Protein AF-A0AAV1PVH0-F1 (afdb_monomer_lite)

Structure (mmCIF, N/CA/C/O backbone):
data_AF-A0AAV1PVH0-F1
#
_entry.id   AF-A0AAV1PVH0-F1
#
loop_
_atom_site.group_PDB
_atom_site.id
_atom_site.type_symbol
_atom_site.label_atom_id
_atom_site.label_alt_id
_atom_site.label_comp_id
_atom_site.label_asym_id
_atom_site.label_entity_id
_atom_site.label_seq_id
_atom_site.pdbx_PDB_ins_code
_atom_site.Cartn_x
_atom_site.Cartn_y
_atom_site.Cartn_z
_atom_site.occupancy
_atom_site.B_iso_or_equiv
_atom_site.auth_seq_id
_atom_site.auth_comp_id
_atom_site.auth_asym_id
_atom_site.auth_atom_id
_atom_site.pdbx_PDB_model_num
ATOM 1 N N . MET A 1 1 ? 3.524 13.124 -18.866 1.00 49.16 1 MET A N 1
ATOM 2 C CA . MET A 1 1 ? 4.215 13.061 -20.171 1.00 49.16 1 MET A CA 1
ATOM 3 C C . MET A 1 1 ? 4.280 11.604 -20.592 1.00 49.16 1 MET A C 1
ATOM 5 O O . MET A 1 1 ? 4.532 10.793 -19.710 1.00 49.16 1 MET A O 1
ATOM 9 N N . PRO A 1 2 ? 3.987 11.257 -21.855 1.00 72.00 2 PRO A N 1
ATOM 10 C CA . PRO A 1 2 ? 3.959 9.859 -22.293 1.00 72.00 2 PRO A CA 1
ATOM 11 C C . PRO A 1 2 ? 5.360 9.239 -22.450 1.00 72.00 2 PRO A C 1
ATOM 13 O O . PRO A 1 2 ? 5.488 8.026 -22.373 1.00 72.00 2 PRO A O 1
ATOM 16 N N . GLU A 1 3 ? 6.402 10.058 -22.624 1.00 84.00 3 GLU A N 1
ATOM 17 C CA . GLU A 1 3 ? 7.797 9.637 -22.804 1.00 84.00 3 GLU A CA 1
ATOM 18 C C . GLU A 1 3 ? 8.726 10.675 -22.146 1.00 84.00 3 GLU A C 1
ATOM 20 O O . GLU A 1 3 ? 8.449 11.877 -22.209 1.00 84.00 3 GLU A O 1
ATOM 25 N N . HIS A 1 4 ? 9.817 10.224 -21.519 1.00 90.06 4 HIS A N 1
ATOM 26 C CA . HIS A 1 4 ? 10.905 11.071 -21.014 1.00 90.06 4 HIS A CA 1
ATOM 27 C C . HIS A 1 4 ? 12.217 10.651 -21.669 1.00 90.06 4 HIS A C 1
ATOM 29 O O . HIS A 1 4 ? 12.465 9.461 -21.853 1.00 90.06 4 HIS A O 1
ATOM 35 N N . ARG A 1 5 ? 13.066 11.624 -22.009 1.00 90.81 5 ARG A N 1
ATOM 36 C CA . ARG A 1 5 ? 14.366 11.381 -22.642 1.00 90.81 5 ARG A CA 1
ATOM 37 C C . ARG A 1 5 ? 15.472 11.935 -21.762 1.00 90.81 5 ARG A C 1
ATOM 39 O O . ARG A 1 5 ? 15.545 13.143 -21.561 1.00 90.81 5 ARG A O 1
ATOM 46 N N . SER A 1 6 ? 16.331 11.041 -21.295 1.00 91.00 6 SER A N 1
ATOM 47 C CA . SER A 1 6 ? 17.488 11.383 -20.473 1.00 91.00 6 SER A CA 1
ATOM 48 C C . SER A 1 6 ? 18.611 12.048 -21.267 1.00 91.00 6 SER A C 1
ATOM 50 O O . SER A 1 6 ? 18.664 11.979 -22.503 1.00 91.00 6 SER A O 1
ATOM 52 N N . PHE A 1 7 ? 19.535 12.684 -20.547 1.00 89.12 7 PHE A N 1
ATOM 53 C CA . PHE A 1 7 ? 20.742 13.256 -21.138 1.00 89.12 7 PHE A CA 1
ATOM 54 C C . PHE A 1 7 ? 21.638 12.163 -21.744 1.00 89.12 7 PHE A C 1
ATOM 56 O O . PHE A 1 7 ? 21.725 11.037 -21.248 1.00 89.12 7 PHE A O 1
ATOM 63 N N . VAL A 1 8 ? 22.341 12.506 -22.826 1.00 88.94 8 VAL A N 1
ATOM 64 C CA . VAL A 1 8 ? 23.323 11.622 -23.468 1.00 88.94 8 VAL A CA 1
ATOM 65 C C . VAL A 1 8 ? 24.713 11.981 -22.955 1.00 88.94 8 VAL A C 1
ATOM 67 O O . VAL A 1 8 ? 25.179 13.099 -23.169 1.00 88.94 8 VAL A O 1
ATOM 70 N N . LEU A 1 9 ? 25.387 11.030 -22.307 1.00 85.94 9 LEU A N 1
ATOM 71 C CA . LEU A 1 9 ? 26.760 11.198 -21.828 1.00 85.94 9 LEU A CA 1
ATOM 72 C C . LEU A 1 9 ? 27.745 10.698 -22.894 1.00 85.94 9 LEU A C 1
ATOM 74 O O . LEU A 1 9 ? 27.801 9.509 -23.200 1.00 85.94 9 LEU A O 1
ATOM 78 N N . TYR A 1 10 ? 28.496 11.624 -23.492 1.00 85.00 10 TYR A N 1
ATOM 79 C CA . TYR A 1 10 ? 29.400 11.337 -24.608 1.00 85.00 10 TYR A CA 1
ATOM 80 C C . TYR A 1 10 ? 30.601 10.483 -24.165 1.00 85.00 10 TYR A C 1
ATOM 82 O O . TYR A 1 10 ? 31.234 10.794 -23.159 1.00 85.00 10 TYR A O 1
ATOM 90 N N . HIS A 1 11 ? 30.914 9.423 -24.926 1.00 82.81 11 HIS A N 1
ATOM 91 C CA . HIS A 1 11 ? 32.001 8.462 -24.649 1.00 82.81 11 HIS A CA 1
ATOM 92 C C . HIS A 1 11 ? 31.998 7.876 -23.231 1.00 82.81 11 HIS A C 1
ATOM 94 O O . HIS A 1 11 ? 33.053 7.639 -22.645 1.00 82.81 11 HIS A O 1
ATOM 100 N N . ASN A 1 12 ? 30.811 7.626 -22.673 1.00 85.50 12 ASN A N 1
ATOM 101 C CA . ASN A 1 12 ? 30.669 7.027 -21.353 1.00 85.50 12 ASN A CA 1
ATOM 102 C C . ASN A 1 12 ? 29.952 5.669 -21.431 1.00 85.50 12 ASN A C 1
ATOM 104 O O . ASN A 1 12 ? 28.760 5.608 -21.720 1.00 85.50 12 ASN A O 1
ATOM 108 N N . ASN A 1 13 ? 30.682 4.592 -21.127 1.00 85.06 13 ASN A N 1
ATOM 109 C CA . ASN A 1 13 ? 30.165 3.217 -21.101 1.00 85.06 13 ASN A CA 1
ATOM 110 C C . ASN A 1 13 ? 29.536 2.830 -19.750 1.00 85.06 13 ASN A C 1
ATOM 112 O O . ASN A 1 13 ? 29.060 1.712 -19.579 1.00 85.06 13 ASN A O 1
ATOM 116 N N . SER A 1 14 ? 29.557 3.728 -18.766 1.00 89.25 14 SER A N 1
ATOM 117 C CA . SER A 1 14 ? 28.931 3.550 -17.452 1.00 89.25 14 SER A CA 1
ATOM 118 C C . SER A 1 14 ? 28.251 4.859 -17.034 1.00 89.25 14 SER A C 1
ATOM 120 O O . SER A 1 14 ? 28.678 5.520 -16.080 1.00 89.25 14 SER A O 1
ATOM 122 N N . PRO A 1 15 ? 27.235 5.292 -17.806 1.00 90.75 15 PRO A N 1
ATOM 123 C CA . PRO A 1 15 ? 26.542 6.546 -17.565 1.00 90.75 15 PRO A CA 1
ATOM 124 C C . PRO A 1 15 ? 25.881 6.559 -16.183 1.00 90.75 15 PRO A C 1
ATOM 126 O O . PRO A 1 15 ? 25.230 5.601 -15.780 1.00 90.75 15 PRO A O 1
ATOM 129 N N . ARG A 1 16 ? 26.031 7.679 -15.469 1.00 91.12 16 ARG A N 1
ATOM 130 C CA . ARG A 1 16 ? 25.333 7.965 -14.210 1.00 91.12 16 ARG A CA 1
ATOM 131 C C . ARG A 1 16 ? 24.448 9.182 -14.438 1.00 91.12 16 ARG A C 1
ATOM 133 O O . ARG A 1 16 ? 24.951 10.302 -14.479 1.00 91.12 16 ARG A O 1
ATOM 140 N N . TRP A 1 17 ? 23.153 8.961 -14.647 1.00 92.00 17 TRP A N 1
ATOM 141 C CA . TRP A 1 17 ? 22.227 10.043 -15.004 1.00 92.00 17 TRP A CA 1
ATOM 142 C C . TRP A 1 17 ? 21.827 10.918 -13.819 1.00 92.00 17 TRP A C 1
ATOM 144 O O . TRP A 1 17 ? 21.723 12.131 -13.968 1.00 92.00 17 TRP A O 1
ATOM 154 N N . SER A 1 18 ? 21.597 10.315 -12.649 1.00 89.25 18 SER A N 1
ATOM 155 C CA . SER A 1 18 ? 21.098 11.014 -11.454 1.00 89.25 18 SER A CA 1
ATOM 156 C C . SER A 1 18 ? 19.837 11.852 -11.715 1.00 89.25 18 SER A C 1
ATOM 158 O O . SER A 1 18 ? 19.606 12.874 -11.071 1.00 89.25 18 SER A O 1
ATOM 160 N N . GLU A 1 19 ? 19.015 11.418 -12.672 1.00 93.06 19 GLU A N 1
ATOM 161 C CA . GLU A 1 19 ? 17.745 12.053 -13.003 1.00 93.06 19 GLU A CA 1
ATOM 162 C C . GLU A 1 19 ? 16.647 11.571 -12.049 1.00 93.06 19 GLU A C 1
ATOM 164 O O . GLU A 1 19 ? 16.623 10.405 -11.644 1.00 93.06 19 GLU A O 1
ATOM 169 N N . VAL A 1 20 ? 15.732 12.484 -11.705 1.00 93.19 20 VAL A N 1
ATOM 170 C CA . VAL A 1 20 ? 14.546 12.187 -10.898 1.00 93.19 20 VAL A CA 1
ATOM 171 C C . VAL A 1 20 ? 13.301 12.474 -11.716 1.00 93.19 20 VAL A C 1
ATOM 173 O O . VAL A 1 20 ? 13.033 13.623 -12.073 1.00 93.19 20 VAL A O 1
ATOM 176 N N . ILE A 1 21 ? 12.525 11.430 -11.991 1.00 93.06 21 ILE A N 1
ATOM 177 C CA . ILE A 1 21 ? 11.320 11.521 -12.819 1.00 93.06 21 ILE A CA 1
ATOM 178 C C . ILE A 1 21 ? 10.107 11.222 -11.947 1.00 93.06 21 ILE A C 1
ATOM 180 O O . ILE A 1 21 ? 10.022 10.149 -11.354 1.00 93.06 21 ILE A O 1
ATOM 184 N N . LYS A 1 22 ? 9.160 12.166 -11.887 1.00 92.75 22 LYS A N 1
ATOM 185 C CA . LYS A 1 22 ? 7.880 12.004 -11.184 1.00 92.75 22 LYS A CA 1
ATOM 186 C C . LYS A 1 22 ? 6.806 11.517 -12.150 1.00 92.75 22 LYS A C 1
ATOM 188 O O . LYS A 1 22 ? 6.490 12.201 -13.123 1.00 92.75 22 LYS A O 1
ATOM 193 N N . LEU A 1 23 ? 6.221 10.363 -11.852 1.00 91.38 23 LEU A N 1
ATOM 194 C CA . LEU A 1 23 ? 5.205 9.708 -12.669 1.00 91.38 23 LEU A CA 1
ATOM 195 C C . LEU A 1 23 ? 3.854 9.728 -11.936 1.00 91.38 23 LEU A C 1
ATOM 197 O O . LEU A 1 23 ? 3.669 8.950 -10.997 1.00 91.38 23 LEU A O 1
ATOM 201 N N . PRO A 1 24 ? 2.913 10.610 -12.325 1.00 91.69 24 PRO A N 1
ATOM 202 C CA . PRO A 1 24 ? 1.566 10.621 -11.767 1.00 91.69 24 PRO A CA 1
ATOM 203 C C . PRO A 1 24 ? 0.723 9.537 -12.450 1.00 91.69 24 PRO A C 1
ATOM 205 O O . PRO A 1 24 ? 0.207 9.743 -13.550 1.00 91.69 24 PRO A O 1
ATOM 208 N N . ILE A 1 25 ? 0.605 8.370 -11.817 1.00 92.19 25 ILE A N 1
ATOM 209 C CA . ILE A 1 25 ? -0.107 7.217 -12.379 1.00 92.19 25 ILE A CA 1
ATOM 210 C C . ILE A 1 25 ? -1.476 7.101 -11.697 1.00 92.19 25 ILE A C 1
ATOM 212 O O . ILE A 1 25 ? -1.537 6.987 -10.466 1.00 92.19 25 ILE A O 1
ATOM 216 N N . PRO A 1 26 ? -2.585 7.136 -12.461 1.00 92.44 26 PRO A N 1
ATOM 217 C CA . PRO A 1 26 ? -3.919 6.921 -11.911 1.00 92.44 26 PRO A CA 1
ATOM 218 C C . PRO A 1 26 ? -4.024 5.560 -11.213 1.00 92.44 26 PRO A C 1
ATOM 220 O O . PRO A 1 26 ? -3.542 4.553 -11.732 1.00 92.44 26 PRO A O 1
ATOM 223 N N . ILE A 1 27 ? -4.649 5.525 -10.032 1.00 90.75 27 ILE A N 1
ATOM 224 C CA . ILE A 1 27 ? -4.719 4.319 -9.184 1.00 90.75 27 ILE A CA 1
ATOM 225 C C . ILE A 1 27 ? -5.425 3.166 -9.914 1.00 90.75 27 ILE A C 1
ATOM 227 O O . ILE A 1 27 ? -4.980 2.024 -9.836 1.00 90.75 27 ILE A O 1
ATOM 231 N N . ASP A 1 28 ? -6.472 3.473 -10.680 1.00 92.00 28 ASP A N 1
ATOM 232 C CA . ASP A 1 28 ? -7.244 2.538 -11.508 1.00 92.00 28 ASP A CA 1
ATOM 233 C C . ASP A 1 28 ? -6.413 1.878 -12.617 1.00 92.00 28 ASP A C 1
ATOM 235 O O . ASP A 1 28 ? -6.730 0.773 -13.051 1.00 92.00 28 ASP A O 1
ATOM 239 N N . ARG A 1 29 ? -5.321 2.522 -13.044 1.00 92.81 29 ARG A N 1
ATOM 240 C CA . ARG A 1 29 ? -4.405 2.009 -14.075 1.00 92.81 29 ARG A CA 1
ATOM 241 C C . ARG A 1 29 ? -3.102 1.472 -13.507 1.00 92.81 29 ARG A C 1
ATOM 243 O O . ARG A 1 29 ? -2.298 0.925 -14.255 1.00 92.81 29 ARG A O 1
ATOM 250 N N . PHE A 1 30 ? -2.859 1.642 -12.208 1.00 93.94 30 PHE A N 1
ATOM 251 C CA . PHE A 1 30 ? -1.594 1.258 -11.591 1.00 93.94 30 PHE A CA 1
ATOM 252 C C . PHE A 1 30 ? -1.372 -0.255 -11.690 1.00 93.94 30 PHE A C 1
ATOM 254 O O . PHE A 1 30 ? -0.281 -0.712 -12.031 1.00 93.94 30 PHE A O 1
ATOM 261 N N . ARG A 1 31 ? -2.431 -1.043 -11.463 1.00 92.00 31 ARG A N 1
ATOM 262 C CA . ARG A 1 31 ? -2.399 -2.489 -11.694 1.00 92.00 31 ARG A CA 1
ATOM 263 C C . ARG A 1 31 ? -2.264 -2.776 -13.188 1.00 92.00 31 ARG A C 1
ATOM 265 O O . ARG A 1 31 ? -3.081 -2.326 -13.981 1.00 92.00 31 ARG A O 1
ATOM 272 N N . GLY A 1 32 ? -1.247 -3.556 -13.546 1.00 90.94 32 GLY A N 1
ATOM 273 C CA . GLY A 1 32 ? -0.929 -3.886 -14.938 1.00 90.94 32 GLY A CA 1
ATOM 274 C C . GLY A 1 32 ? -0.068 -2.840 -15.653 1.00 90.94 32 GLY A C 1
ATOM 275 O O . GLY A 1 32 ? 0.357 -3.091 -16.775 1.00 90.94 32 GLY A O 1
ATOM 276 N N . SER A 1 33 ? 0.229 -1.702 -15.015 1.00 94.38 33 SER A N 1
ATOM 277 C CA . SER A 1 33 ? 1.243 -0.769 -15.512 1.00 94.38 33 SER A CA 1
ATOM 278 C C . SER A 1 33 ? 2.655 -1.241 -15.153 1.00 94.38 33 SER A C 1
ATOM 280 O O . SER A 1 33 ? 2.893 -1.846 -14.105 1.00 94.38 33 SER A O 1
ATOM 282 N N . HIS A 1 34 ? 3.615 -0.894 -16.004 1.00 94.94 34 HIS A N 1
ATOM 283 C CA . HIS A 1 34 ? 5.040 -1.163 -15.828 1.00 94.94 34 HIS A CA 1
ATOM 284 C C . HIS A 1 34 ? 5.864 0.037 -16.298 1.00 94.94 34 HIS A C 1
ATOM 286 O O . HIS A 1 34 ? 5.410 0.849 -17.107 1.00 94.94 34 HIS A O 1
ATOM 292 N N . LEU A 1 35 ? 7.096 0.138 -15.806 1.00 95.00 35 LEU A N 1
ATOM 293 C CA . LEU A 1 35 ? 8.098 1.044 -16.357 1.00 95.00 35 LEU A CA 1
ATOM 294 C C . LEU A 1 35 ? 8.843 0.334 -17.478 1.00 95.00 35 LEU A C 1
ATOM 296 O O . LEU A 1 35 ? 9.183 -0.841 -17.349 1.00 95.00 35 LEU A O 1
ATOM 300 N N . ARG A 1 36 ? 9.105 1.051 -18.569 1.00 93.88 36 ARG A N 1
ATOM 301 C CA . ARG A 1 36 ? 9.914 0.578 -19.692 1.00 93.88 36 ARG A CA 1
ATOM 302 C C . ARG A 1 36 ? 11.006 1.596 -19.977 1.00 93.88 36 ARG A C 1
ATOM 304 O O . ARG A 1 36 ? 10.719 2.780 -20.129 1.00 93.88 36 ARG A O 1
ATOM 311 N N . PHE A 1 37 ? 12.236 1.118 -20.067 1.00 95.12 37 PHE A N 1
ATOM 312 C CA . PHE A 1 37 ? 13.430 1.915 -20.312 1.00 95.12 37 PHE A CA 1
ATOM 313 C C . PHE A 1 37 ? 14.032 1.480 -21.640 1.00 95.12 37 PHE A C 1
ATOM 315 O O . PHE A 1 37 ? 14.293 0.298 -21.834 1.00 95.12 37 PHE A O 1
ATOM 322 N N . GLU A 1 38 ? 14.228 2.420 -22.558 1.00 93.69 38 GLU A N 1
ATOM 323 C CA . GLU A 1 38 ? 14.740 2.151 -23.902 1.00 93.69 38 GLU A CA 1
ATOM 324 C C . GLU A 1 38 ? 16.156 2.704 -24.053 1.00 93.69 38 GLU A C 1
ATOM 326 O O . GLU A 1 38 ? 16.393 3.895 -23.838 1.00 93.69 38 GLU A O 1
ATOM 331 N N . PHE A 1 39 ? 17.092 1.858 -24.481 1.00 92.69 39 PHE A N 1
ATOM 332 C CA . PHE A 1 39 ? 18.472 2.247 -24.741 1.00 92.69 39 PHE A CA 1
ATOM 333 C C . PHE A 1 39 ? 18.689 2.416 -26.240 1.00 92.69 39 PHE A C 1
ATOM 335 O O . PHE A 1 39 ? 18.545 1.479 -27.032 1.00 92.69 39 PHE A O 1
ATOM 342 N N . ARG A 1 40 ? 19.032 3.643 -26.641 1.00 90.06 40 ARG A N 1
ATOM 343 C CA . ARG A 1 40 ? 19.217 4.010 -28.046 1.00 90.06 40 ARG A CA 1
ATOM 344 C C . ARG A 1 40 ? 20.587 4.621 -28.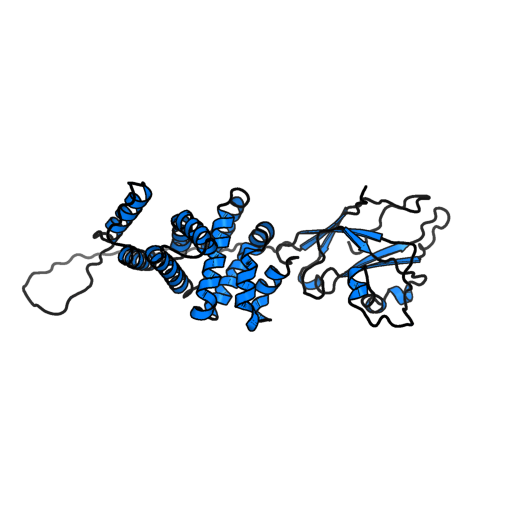286 1.00 90.06 40 ARG A C 1
ATOM 346 O O . ARG A 1 40 ? 21.028 5.494 -27.536 1.00 90.06 40 ARG A O 1
ATOM 353 N N . HIS A 1 41 ? 21.235 4.208 -29.371 1.00 87.12 41 HIS A N 1
ATOM 354 C CA . HIS A 1 41 ? 22.512 4.783 -29.776 1.00 87.12 41 HIS A CA 1
ATOM 355 C C . HIS A 1 41 ? 22.304 6.216 -30.284 1.00 87.12 41 HIS A C 1
ATOM 357 O O . HIS A 1 41 ? 21.487 6.468 -31.173 1.00 87.12 41 HIS A O 1
ATOM 363 N N . CYS A 1 42 ? 23.049 7.160 -29.710 1.00 85.19 42 CYS A N 1
ATOM 364 C CA . CYS A 1 42 ? 22.996 8.574 -30.066 1.00 85.19 42 CYS A CA 1
ATOM 365 C C . CYS A 1 42 ? 24.330 8.990 -30.695 1.00 85.19 42 CYS A C 1
ATOM 367 O O . CYS A 1 42 ? 25.348 9.037 -30.012 1.00 85.19 42 CYS A O 1
ATOM 369 N N . SER A 1 43 ? 24.316 9.313 -31.988 1.00 81.06 43 SER A N 1
ATOM 370 C CA . SER A 1 43 ? 25.484 9.797 -32.731 1.00 81.06 43 SER A CA 1
ATOM 371 C C . SER A 1 43 ? 25.354 11.298 -32.979 1.00 81.06 43 SER A C 1
ATOM 373 O O . SER A 1 43 ? 24.272 11.789 -33.284 1.00 81.06 43 SER A O 1
ATOM 375 N N . THR A 1 44 ? 26.458 12.041 -32.880 1.00 80.06 44 THR A N 1
ATOM 376 C CA . THR A 1 44 ? 26.506 13.449 -33.317 1.00 80.06 44 THR A CA 1
ATOM 377 C C . THR A 1 44 ? 26.582 13.581 -34.840 1.00 80.06 44 THR A C 1
ATOM 379 O O . THR A 1 44 ? 26.320 14.658 -35.374 1.00 80.06 44 THR A O 1
ATOM 382 N N . LYS A 1 45 ? 26.938 12.493 -35.539 1.00 79.50 45 LYS A N 1
ATOM 383 C CA . LYS A 1 45 ? 27.082 12.443 -37.000 1.00 79.50 45 LYS A CA 1
ATOM 384 C C . LYS A 1 45 ? 25.793 12.008 -37.697 1.00 79.50 45 LYS A C 1
ATOM 386 O O . LYS A 1 45 ? 25.480 12.544 -38.756 1.00 79.50 45 LYS A O 1
ATOM 391 N N . ASP A 1 46 ? 25.029 11.104 -37.084 1.00 76.06 46 ASP A N 1
ATOM 392 C CA . ASP A 1 46 ? 23.751 10.640 -37.626 1.00 76.06 46 ASP A CA 1
ATOM 393 C C . ASP A 1 46 ? 22.589 11.428 -37.032 1.00 76.06 46 ASP A C 1
ATOM 395 O O . ASP A 1 46 ? 22.248 11.286 -35.860 1.00 76.06 46 ASP A O 1
ATOM 399 N N . LYS A 1 47 ? 21.949 12.241 -37.875 1.00 75.69 47 LYS A N 1
ATOM 400 C CA . LYS A 1 47 ? 20.709 12.962 -37.539 1.00 75.69 47 LYS A CA 1
ATOM 401 C C . LYS A 1 47 ? 19.440 12.133 -37.788 1.00 75.69 47 LYS A C 1
ATOM 403 O O . LYS A 1 47 ? 18.341 12.670 -37.684 1.00 75.69 47 LYS A O 1
ATOM 408 N N . GLY A 1 48 ? 19.596 10.867 -38.177 1.00 77.25 48 GLY A N 1
ATOM 409 C CA . GLY A 1 48 ? 18.492 9.939 -38.417 1.00 77.25 48 GLY A CA 1
ATOM 410 C C . GLY A 1 48 ? 17.813 9.468 -37.129 1.00 77.25 48 GLY A C 1
ATOM 411 O O . GLY A 1 48 ? 18.096 9.949 -36.030 1.00 77.25 48 GLY A O 1
ATOM 412 N N . GLU A 1 49 ? 16.905 8.501 -37.263 1.00 80.81 49 GLU A N 1
ATOM 413 C CA . GLU A 1 49 ? 16.246 7.891 -36.109 1.00 80.81 49 GLU A CA 1
ATOM 414 C C . GLU A 1 49 ? 17.269 7.170 -35.217 1.00 80.81 49 GLU A C 1
ATOM 416 O O . GLU A 1 49 ? 18.126 6.418 -35.688 1.00 80.81 49 GLU A O 1
ATOM 421 N N . LYS A 1 50 ? 17.182 7.400 -33.903 1.00 86.06 50 LYS A N 1
ATOM 422 C CA . LYS A 1 50 ? 18.070 6.756 -32.932 1.00 86.06 50 LYS A CA 1
ATOM 423 C C . LYS A 1 50 ? 17.756 5.264 -32.866 1.00 86.06 50 LYS A C 1
ATOM 425 O O . LYS A 1 50 ? 16.669 4.883 -32.421 1.00 86.06 50 LYS A O 1
ATOM 430 N N . LYS A 1 51 ? 18.721 4.430 -33.252 1.00 86.81 51 LYS A N 1
ATOM 431 C CA . LYS A 1 51 ? 18.577 2.972 -33.245 1.00 86.81 51 LYS A CA 1
ATOM 432 C C . LYS A 1 51 ? 18.434 2.444 -31.810 1.00 86.81 51 LYS A C 1
ATOM 434 O O . LYS A 1 51 ? 19.320 2.675 -30.985 1.00 86.81 51 LYS A O 1
ATOM 439 N N . LEU A 1 52 ? 17.328 1.746 -31.538 1.00 89.81 52 LEU A N 1
ATOM 440 C CA . LEU A 1 52 ? 17.137 0.918 -30.343 1.00 89.81 52 LEU A CA 1
ATOM 441 C C . LEU A 1 52 ? 18.104 -0.266 -30.402 1.00 89.81 52 LEU A C 1
ATOM 443 O O . LEU A 1 52 ? 18.269 -0.868 -31.460 1.00 89.81 52 LEU A O 1
ATOM 447 N N . PHE A 1 53 ? 18.775 -0.549 -29.290 1.00 90.94 53 PHE A N 1
ATOM 448 C CA . PHE A 1 53 ? 19.638 -1.730 -29.176 1.00 90.94 53 PHE A CA 1
ATOM 449 C C . PHE A 1 53 ? 19.300 -2.590 -27.959 1.00 90.94 53 PHE A C 1
ATOM 451 O O . PHE A 1 53 ? 19.657 -3.769 -27.905 1.00 90.94 53 PHE A O 1
ATOM 458 N N . GLY A 1 54 ? 18.585 -2.031 -26.984 1.00 93.00 54 GLY A N 1
ATOM 459 C CA . GLY A 1 54 ? 18.104 -2.799 -25.855 1.00 93.00 54 GLY A CA 1
ATOM 460 C C . GLY A 1 54 ? 17.102 -2.047 -25.004 1.00 93.00 54 GLY A C 1
ATOM 461 O O . GLY A 1 54 ? 16.835 -0.863 -25.213 1.00 93.00 54 GLY A O 1
ATOM 462 N N . PHE A 1 55 ? 16.548 -2.752 -24.031 1.00 95.00 55 PHE A N 1
ATOM 463 C CA . PHE A 1 55 ? 15.581 -2.205 -23.095 1.00 95.00 55 PHE A CA 1
ATOM 464 C C . PHE A 1 55 ? 15.633 -2.925 -21.749 1.00 95.00 55 PHE A C 1
ATOM 466 O O . PHE A 1 55 ? 16.124 -4.048 -21.641 1.00 95.00 55 PHE A O 1
ATOM 473 N N . SER A 1 56 ? 15.063 -2.281 -20.741 1.00 96.00 56 SER A N 1
ATOM 474 C CA . SER A 1 56 ? 14.741 -2.870 -19.442 1.00 96.00 56 SER A CA 1
ATOM 475 C C . SER A 1 56 ? 13.292 -2.552 -19.103 1.00 96.00 56 SER A C 1
ATOM 477 O O . SER A 1 56 ? 12.698 -1.620 -19.652 1.00 96.00 56 SER A O 1
ATOM 479 N N . PHE A 1 57 ? 12.696 -3.310 -18.195 1.00 95.56 57 PHE A N 1
ATOM 480 C CA . PHE A 1 57 ? 11.354 -3.022 -17.705 1.00 95.56 57 PHE A CA 1
ATOM 481 C C . PHE A 1 57 ? 11.213 -3.462 -16.252 1.00 95.56 57 PHE A C 1
ATOM 483 O O . PHE A 1 57 ? 12.064 -4.183 -15.751 1.00 95.56 57 PHE A O 1
ATOM 490 N N . THR A 1 58 ? 10.159 -3.017 -15.577 1.00 95.44 58 THR A N 1
ATOM 491 C CA . THR A 1 58 ? 9.744 -3.570 -14.282 1.00 95.44 58 THR A CA 1
ATOM 492 C C . THR A 1 58 ? 8.253 -3.290 -14.047 1.00 95.44 58 THR A C 1
ATOM 494 O O . THR A 1 58 ? 7.806 -2.158 -14.287 1.00 95.44 58 THR A O 1
ATOM 497 N N . PRO A 1 59 ? 7.437 -4.284 -13.651 1.00 94.75 59 PRO A N 1
ATOM 498 C CA . PRO A 1 59 ? 6.051 -4.061 -13.245 1.00 94.75 59 PRO A CA 1
ATOM 499 C C . PRO A 1 59 ? 5.956 -3.155 -12.013 1.00 94.75 59 PRO A C 1
ATOM 501 O O . PRO A 1 59 ? 6.757 -3.246 -11.089 1.00 94.75 59 PRO A O 1
ATOM 504 N N . LEU A 1 60 ? 4.937 -2.295 -11.959 1.00 95.25 60 LEU A N 1
ATOM 505 C CA . LEU A 1 60 ? 4.729 -1.418 -10.799 1.00 95.25 60 LEU A CA 1
ATOM 506 C C . LEU A 1 60 ? 4.084 -2.127 -9.607 1.00 95.25 60 LEU A C 1
ATOM 508 O O . LEU A 1 60 ? 4.133 -1.623 -8.484 1.00 95.25 60 LEU A O 1
ATOM 512 N N . MET A 1 61 ? 3.456 -3.272 -9.857 1.00 94.31 61 MET A N 1
ATOM 513 C CA . MET A 1 61 ? 2.775 -4.092 -8.867 1.00 94.31 61 MET A CA 1
ATOM 514 C C . MET A 1 61 ? 3.312 -5.514 -8.949 1.00 94.31 61 MET A C 1
ATOM 516 O O . MET A 1 61 ? 3.427 -6.068 -10.042 1.00 94.31 61 MET A O 1
ATOM 520 N N . ARG A 1 62 ? 3.627 -6.079 -7.788 1.00 90.69 62 ARG A N 1
ATOM 521 C CA . ARG A 1 62 ? 4.087 -7.454 -7.626 1.00 90.69 62 ARG A CA 1
ATOM 522 C C . ARG A 1 62 ? 2.921 -8.431 -7.716 1.00 90.69 62 ARG A C 1
ATOM 524 O O . ARG A 1 62 ? 1.752 -8.041 -7.662 1.00 90.69 62 ARG A O 1
ATOM 531 N N . GLU A 1 63 ? 3.242 -9.715 -7.829 1.00 87.25 63 GLU A N 1
ATOM 532 C CA . GLU A 1 63 ? 2.240 -10.783 -7.920 1.00 87.25 63 GLU A CA 1
ATOM 533 C C . GLU A 1 63 ? 1.350 -10.876 -6.673 1.00 87.25 63 GLU A C 1
ATOM 535 O O . GLU A 1 63 ? 0.148 -11.114 -6.790 1.00 87.25 63 GLU A O 1
ATOM 540 N N . ASP A 1 64 ? 1.908 -10.601 -5.490 1.00 89.31 64 ASP A N 1
ATOM 541 C CA . ASP A 1 64 ? 1.165 -10.541 -4.222 1.00 89.31 64 ASP A CA 1
ATOM 542 C C . ASP A 1 64 ? 0.223 -9.322 -4.117 1.00 89.31 64 ASP A C 1
ATOM 544 O O . ASP A 1 64 ? -0.595 -9.220 -3.199 1.00 89.31 64 ASP A O 1
ATOM 548 N N . GLY A 1 65 ? 0.295 -8.404 -5.085 1.00 92.00 65 GLY A N 1
ATOM 549 C CA . GLY A 1 65 ? -0.519 -7.201 -5.174 1.00 92.00 65 GLY A CA 1
ATOM 550 C C . GLY A 1 65 ? 0.033 -5.990 -4.422 1.00 92.00 65 GLY A C 1
ATOM 551 O O . GLY A 1 65 ? -0.621 -4.943 -4.460 1.00 92.00 65 GLY A O 1
ATOM 552 N N . THR A 1 66 ? 1.188 -6.098 -3.757 1.00 94.69 66 THR A N 1
ATOM 553 C CA . THR A 1 66 ? 1.923 -4.933 -3.240 1.00 94.69 66 THR A CA 1
ATOM 554 C C . THR A 1 66 ? 2.577 -4.173 -4.390 1.00 94.69 66 THR A C 1
ATOM 556 O O . THR A 1 66 ? 2.754 -4.697 -5.493 1.00 94.69 66 THR A O 1
ATOM 559 N N . THR A 1 67 ? 2.914 -2.903 -4.183 1.00 95.50 67 THR A N 1
ATOM 560 C CA . THR A 1 67 ? 3.661 -2.158 -5.205 1.00 95.50 67 THR A CA 1
ATOM 561 C C . THR A 1 67 ? 5.140 -2.533 -5.193 1.00 95.50 67 THR A C 1
ATOM 563 O O . THR A 1 67 ? 5.646 -3.075 -4.212 1.00 95.50 67 THR A O 1
ATOM 566 N N . LEU A 1 68 ? 5.855 -2.173 -6.260 1.00 94.94 68 LEU A N 1
ATOM 567 C CA . LEU A 1 68 ? 7.319 -2.168 -6.298 1.00 94.94 68 LEU A CA 1
ATOM 568 C C . LEU A 1 68 ? 7.883 -1.422 -5.074 1.00 94.94 68 LEU A C 1
ATOM 570 O O . LEU A 1 68 ? 7.331 -0.383 -4.707 1.00 94.94 68 LEU A O 1
ATOM 574 N N . SER A 1 69 ? 8.926 -1.962 -4.433 1.00 93.25 69 SER A N 1
ATOM 575 C CA . SER A 1 69 ? 9.511 -1.430 -3.186 1.00 93.25 69 SER A CA 1
ATOM 576 C C . SER A 1 69 ? 10.265 -0.124 -3.396 1.00 93.25 69 SER A C 1
ATOM 578 O O . SER A 1 69 ? 10.827 0.114 -4.463 1.00 93.25 69 SER A O 1
ATOM 580 N N . ASP A 1 70 ? 10.354 0.679 -2.340 1.00 94.06 70 ASP A N 1
ATOM 581 C CA . ASP A 1 70 ? 11.144 1.906 -2.306 1.00 94.06 70 ASP A CA 1
ATOM 582 C C . ASP A 1 70 ? 12.620 1.594 -2.035 1.00 94.06 70 ASP A C 1
ATOM 584 O O . ASP A 1 70 ? 13.136 1.787 -0.936 1.00 94.06 70 ASP A O 1
ATOM 588 N N . GLU A 1 71 ? 13.292 1.053 -3.046 1.00 94.06 71 GLU A N 1
ATOM 589 C CA . GLU A 1 71 ? 14.691 0.631 -2.985 1.00 94.06 71 GLU A CA 1
ATOM 590 C C . GLU A 1 71 ? 15.375 0.786 -4.347 1.00 94.06 71 GLU A C 1
ATOM 592 O O . GLU A 1 71 ? 14.771 1.283 -5.303 1.00 94.06 71 GLU A O 1
ATOM 597 N N . SER A 1 72 ? 16.647 0.389 -4.424 1.00 95.31 72 SER A N 1
ATOM 598 C CA . SER A 1 72 ? 17.385 0.269 -5.680 1.00 95.31 72 SER A CA 1
ATOM 599 C C . SER A 1 72 ? 17.145 -1.099 -6.316 1.00 95.31 72 SER A C 1
ATOM 601 O O . SER A 1 72 ? 17.359 -2.129 -5.688 1.00 95.31 72 SER A O 1
ATOM 603 N N . HIS A 1 73 ? 16.766 -1.093 -7.588 1.00 94.81 73 HIS A N 1
ATOM 604 C CA . HIS A 1 73 ? 16.464 -2.261 -8.405 1.00 94.81 73 HIS A CA 1
ATOM 605 C C . HIS A 1 73 ? 17.524 -2.411 -9.490 1.00 94.81 73 HIS A C 1
ATOM 607 O O . HIS A 1 73 ? 17.728 -1.494 -10.290 1.00 94.81 73 HIS A O 1
ATOM 613 N N . GLU A 1 74 ? 18.181 -3.568 -9.534 1.00 95.69 74 GLU A N 1
ATOM 614 C CA . GLU A 1 74 ? 19.046 -3.965 -10.646 1.00 95.69 74 GLU A CA 1
ATOM 615 C C . GLU A 1 74 ? 18.204 -4.687 -11.704 1.00 95.69 74 GLU A C 1
ATOM 617 O O . GLU A 1 74 ? 17.740 -5.810 -11.504 1.00 95.69 74 GLU A O 1
ATOM 622 N N . LEU A 1 75 ? 17.998 -4.026 -12.839 1.00 96.19 75 LEU A N 1
ATOM 623 C CA . LEU A 1 75 ? 17.207 -4.531 -13.949 1.00 96.19 75 LEU A CA 1
ATOM 624 C C . LEU A 1 75 ? 18.100 -5.144 -15.024 1.00 96.19 75 LEU A C 1
ATOM 626 O O . LEU A 1 75 ? 19.161 -4.617 -15.379 1.00 96.19 75 LEU A O 1
ATOM 630 N N . TYR A 1 76 ? 17.615 -6.235 -15.606 1.00 94.75 76 TYR A N 1
ATOM 631 C CA . TYR A 1 76 ? 18.238 -6.858 -16.761 1.00 94.75 76 TYR A CA 1
ATOM 632 C C . TYR A 1 76 ? 18.059 -6.018 -18.022 1.00 94.75 76 TYR A C 1
ATOM 634 O O . TYR A 1 76 ? 17.000 -5.436 -18.273 1.00 94.75 76 TYR A O 1
ATOM 642 N N . VAL A 1 77 ? 19.104 -5.996 -18.848 1.00 95.19 77 VAL A N 1
ATOM 643 C CA . VAL A 1 77 ? 19.067 -5.395 -20.181 1.00 95.19 77 VAL A CA 1
ATOM 644 C C . VAL A 1 77 ? 18.812 -6.489 -21.211 1.00 95.19 77 VAL A C 1
ATOM 646 O O . VAL A 1 77 ? 19.573 -7.450 -21.329 1.00 95.19 77 VAL A O 1
ATOM 649 N N . TYR A 1 78 ? 17.738 -6.341 -21.974 1.00 93.31 78 TYR A N 1
ATOM 650 C CA . TYR A 1 78 ? 17.368 -7.218 -23.076 1.00 93.31 78 TYR A CA 1
ATOM 651 C C . TYR A 1 78 ? 17.745 -6.581 -24.406 1.00 93.31 78 TYR A C 1
ATOM 653 O O . TYR A 1 78 ? 17.444 -5.414 -24.641 1.00 93.31 78 TYR A O 1
ATOM 661 N N . LYS A 1 79 ? 18.386 -7.348 -25.290 1.00 92.19 79 LYS A N 1
ATOM 662 C CA . LYS A 1 79 ? 18.736 -6.888 -26.637 1.00 92.19 79 LYS A CA 1
ATOM 663 C C . LYS A 1 79 ? 17.491 -6.775 -27.506 1.00 92.19 79 LYS A C 1
ATOM 665 O O . LYS A 1 79 ? 16.650 -7.674 -27.505 1.00 92.19 79 LYS A O 1
ATOM 670 N N . CYS A 1 80 ? 17.400 -5.690 -28.265 1.00 89.12 80 CYS A N 1
ATOM 671 C CA . CYS A 1 80 ? 16.310 -5.443 -29.200 1.00 89.12 80 CYS A CA 1
ATOM 672 C C . CYS A 1 80 ? 16.813 -4.581 -30.360 1.00 89.12 80 CYS A C 1
ATOM 674 O O . CYS A 1 80 ? 17.111 -3.406 -30.168 1.00 89.12 80 CYS A O 1
ATOM 676 N N . ASP A 1 81 ? 16.911 -5.179 -31.548 1.00 77.06 81 ASP A N 1
ATOM 677 C CA . ASP A 1 81 ? 17.387 -4.508 -32.765 1.00 77.06 81 ASP A CA 1
ATOM 678 C C . ASP A 1 81 ? 16.246 -3.971 -33.652 1.00 77.06 81 ASP A C 1
ATOM 680 O O . ASP A 1 81 ? 16.498 -3.162 -34.548 1.00 77.06 81 ASP A O 1
ATOM 684 N N . GLU A 1 82 ? 14.997 -4.390 -33.406 1.00 73.38 82 GLU A N 1
ATOM 685 C CA . GLU A 1 82 ? 13.829 -4.083 -34.243 1.00 73.38 82 GLU A CA 1
ATOM 686 C C . GLU A 1 82 ? 12.643 -3.538 -33.429 1.00 73.38 82 GLU A C 1
ATOM 688 O O . GLU A 1 82 ? 12.157 -4.168 -32.491 1.00 73.38 82 GLU A O 1
ATOM 693 N N . ASN A 1 83 ? 12.109 -2.380 -33.835 1.00 69.25 83 ASN A N 1
ATOM 694 C CA . ASN A 1 83 ? 10.997 -1.713 -33.140 1.00 69.25 83 ASN A CA 1
ATOM 695 C C . ASN A 1 83 ? 9.644 -2.452 -33.271 1.00 69.25 83 ASN A C 1
ATOM 697 O O . ASN A 1 83 ? 8.743 -2.242 -32.459 1.00 69.25 83 ASN A O 1
ATOM 701 N N . THR A 1 84 ? 9.460 -3.284 -34.301 1.00 64.94 84 THR A N 1
ATOM 702 C CA . THR A 1 84 ? 8.179 -3.947 -34.617 1.00 64.94 84 THR A CA 1
ATOM 703 C C . THR A 1 84 ? 7.786 -4.981 -33.565 1.00 64.94 84 THR A C 1
ATOM 705 O O . THR A 1 84 ? 6.655 -4.954 -33.077 1.00 64.94 84 THR A O 1
ATOM 708 N N . THR A 1 85 ? 8.719 -5.837 -33.146 1.00 67.81 85 THR A N 1
ATOM 709 C CA . THR A 1 85 ? 8.520 -6.809 -32.054 1.00 67.81 85 THR A CA 1
ATOM 710 C C . THR A 1 85 ? 8.348 -6.117 -30.702 1.00 67.81 85 THR A C 1
ATOM 712 O O . THR A 1 85 ? 7.575 -6.564 -29.860 1.00 67.81 85 THR A O 1
ATOM 715 N N . PHE A 1 86 ? 8.989 -4.965 -30.519 1.00 73.75 86 PHE A N 1
ATOM 716 C CA . PHE A 1 86 ? 8.951 -4.189 -29.284 1.00 73.75 86 PHE A CA 1
ATOM 717 C C . PHE A 1 86 ? 7.606 -3.490 -28.992 1.00 73.75 86 PHE A C 1
ATOM 719 O O . PHE A 1 86 ? 7.325 -3.110 -27.854 1.00 73.75 86 PHE A O 1
ATOM 726 N N . SER A 1 87 ? 6.743 -3.352 -30.003 1.00 78.38 87 SER A N 1
ATOM 727 C CA . SER A 1 87 ? 5.401 -2.768 -29.856 1.00 78.38 87 SER A CA 1
ATOM 728 C C . SER A 1 87 ? 4.430 -3.658 -29.061 1.00 78.38 87 SER A C 1
ATOM 730 O O . SER A 1 87 ? 3.491 -3.156 -28.438 1.00 78.38 87 SER A O 1
ATOM 732 N N . ASN A 1 88 ? 4.670 -4.973 -29.034 1.00 84.56 88 ASN A N 1
ATOM 733 C CA . ASN A 1 88 ? 3.835 -5.932 -28.326 1.00 84.56 88 ASN A CA 1
ATOM 734 C C . ASN A 1 88 ? 4.421 -6.251 -26.942 1.00 84.56 88 ASN A C 1
ATOM 736 O O . ASN A 1 88 ? 5.249 -7.148 -26.786 1.00 84.56 88 ASN A O 1
ATOM 740 N N . HIS A 1 89 ? 3.950 -5.533 -25.921 1.00 85.56 89 HIS A N 1
ATOM 741 C CA . HIS A 1 89 ? 4.429 -5.668 -24.540 1.00 85.56 89 HIS A CA 1
ATOM 742 C C . HIS A 1 89 ? 4.293 -7.096 -23.975 1.00 85.56 89 HIS A C 1
ATOM 744 O O . HIS A 1 89 ? 5.096 -7.507 -23.139 1.00 85.56 89 HIS A O 1
ATOM 750 N N . ALA A 1 90 ? 3.332 -7.889 -24.468 1.00 85.44 90 ALA A N 1
ATOM 751 C CA . ALA A 1 90 ? 3.135 -9.270 -24.026 1.00 85.44 90 ALA A CA 1
ATOM 752 C C . ALA A 1 90 ? 4.345 -10.176 -24.318 1.00 85.44 90 ALA A C 1
ATOM 754 O O . ALA A 1 90 ? 4.513 -11.199 -23.661 1.00 85.44 90 ALA A O 1
ATOM 755 N N . LEU A 1 91 ? 5.205 -9.796 -25.272 1.00 85.94 91 LEU A N 1
ATOM 756 C CA . LEU A 1 91 ? 6.382 -10.580 -25.650 1.00 85.94 91 LEU A CA 1
ATOM 757 C C . LEU A 1 91 ? 7.526 -10.495 -24.635 1.00 85.94 91 LEU A C 1
ATOM 759 O O . LEU A 1 91 ? 8.383 -11.375 -24.632 1.00 85.94 91 LEU A O 1
ATOM 763 N N . TYR A 1 92 ? 7.561 -9.456 -23.794 1.00 88.62 92 TYR A N 1
ATOM 764 C CA . TYR A 1 92 ? 8.605 -9.311 -22.779 1.00 88.62 92 TYR A CA 1
ATOM 765 C C . TYR A 1 92 ? 8.085 -9.347 -21.343 1.00 88.62 92 TYR A C 1
ATOM 767 O O . TYR A 1 92 ? 8.864 -9.664 -20.457 1.00 88.62 92 TYR A O 1
ATOM 775 N N . LEU A 1 93 ? 6.802 -9.062 -21.083 1.00 89.31 93 LEU A N 1
ATOM 776 C CA . LEU A 1 93 ? 6.276 -9.031 -19.709 1.00 89.31 93 LEU A CA 1
ATOM 777 C C . LEU A 1 93 ? 6.333 -10.390 -18.990 1.00 89.31 93 LEU A C 1
ATOM 779 O O . LEU A 1 93 ? 6.281 -10.418 -17.768 1.00 89.31 93 LEU A O 1
ATOM 783 N N . GLY A 1 94 ? 6.457 -11.498 -19.728 1.00 85.31 94 GLY A N 1
ATOM 784 C CA . GLY A 1 94 ? 6.699 -12.831 -19.162 1.00 85.31 94 GLY A CA 1
ATOM 785 C C . GLY A 1 94 ? 8.177 -13.171 -18.926 1.00 85.31 94 GLY A C 1
ATOM 786 O O . GLY A 1 94 ? 8.482 -14.299 -18.550 1.00 85.31 94 GLY A O 1
ATOM 787 N N . LEU A 1 95 ? 9.104 -12.250 -19.205 1.00 88.81 95 LEU A N 1
ATOM 788 C CA . LEU A 1 95 ? 10.535 -12.446 -18.971 1.00 88.81 95 LEU A CA 1
ATOM 789 C C . LEU A 1 95 ? 10.918 -11.982 -17.556 1.00 88.81 95 LEU A C 1
ATOM 791 O O . LEU A 1 95 ? 10.314 -11.043 -17.046 1.00 88.81 95 LEU A O 1
ATOM 795 N N . PRO A 1 96 ? 11.953 -12.567 -16.931 1.00 90.38 96 PRO A N 1
ATOM 796 C CA . PRO A 1 96 ? 12.474 -12.057 -15.665 1.00 90.38 96 PRO A CA 1
ATOM 797 C C . PRO A 1 96 ? 13.002 -10.626 -15.814 1.00 90.38 96 PRO A C 1
ATOM 799 O O . PRO A 1 96 ? 13.834 -10.373 -16.683 1.00 90.38 96 PRO A O 1
ATOM 802 N N . CYS A 1 97 ? 12.575 -9.683 -14.973 1.00 91.31 97 CYS A N 1
ATOM 803 C CA . CYS A 1 97 ? 13.078 -8.311 -15.074 1.00 91.31 97 CYS A CA 1
ATOM 804 C C . CYS A 1 97 ? 14.301 -8.046 -14.183 1.00 91.31 97 CYS A C 1
ATOM 806 O O . CYS A 1 97 ? 15.127 -7.189 -14.504 1.00 91.31 97 CYS A O 1
ATOM 808 N N . CYS A 1 98 ? 14.457 -8.839 -13.123 1.00 90.31 98 CYS A N 1
ATOM 809 C CA . CYS A 1 98 ? 15.555 -8.786 -12.164 1.00 90.31 98 CYS A CA 1
ATOM 810 C C . CYS A 1 98 ? 15.934 -10.194 -11.662 1.00 90.31 98 CYS A C 1
ATOM 812 O O . CYS A 1 98 ? 15.445 -11.219 -12.152 1.00 90.31 98 CYS A O 1
ATOM 814 N N . LYS A 1 99 ? 16.854 -10.256 -10.695 1.00 85.69 99 LYS A N 1
ATOM 815 C CA . LYS A 1 99 ? 17.379 -11.513 -10.144 1.00 85.69 99 LYS A CA 1
ATOM 816 C C . LYS A 1 99 ? 16.336 -12.285 -9.340 1.00 85.69 99 LYS A C 1
ATOM 818 O O . LYS A 1 99 ? 16.328 -13.514 -9.387 1.00 85.69 99 LYS A O 1
ATOM 823 N N . GLU A 1 100 ? 15.469 -11.578 -8.629 1.00 81.50 100 GLU A N 1
ATOM 824 C CA . GLU A 1 100 ? 14.416 -12.143 -7.787 1.00 81.50 100 GLU A CA 1
ATOM 825 C C . GLU A 1 100 ? 13.407 -12.932 -8.637 1.00 81.50 100 GLU A C 1
ATOM 827 O O . GLU A 1 100 ? 13.051 -14.057 -8.286 1.00 81.50 100 GLU A O 1
ATOM 832 N N . ASP A 1 101 ? 13.048 -12.404 -9.810 1.00 75.38 101 ASP A N 1
ATOM 833 C CA . ASP A 1 101 ? 12.118 -13.042 -10.751 1.00 75.38 101 ASP A CA 1
ATOM 834 C C . ASP A 1 101 ? 12.695 -14.302 -11.408 1.00 75.38 101 ASP A C 1
ATOM 836 O O . ASP A 1 101 ? 11.960 -15.217 -11.788 1.00 75.38 101 ASP A O 1
ATOM 840 N N . PHE A 1 102 ? 14.023 -14.370 -11.553 1.00 70.31 102 PHE A N 1
ATOM 841 C CA . PHE A 1 102 ? 14.692 -15.480 -12.234 1.00 70.31 102 PHE A CA 1
ATOM 842 C C . PHE A 1 102 ? 14.497 -16.811 -11.493 1.00 70.31 102 PHE A C 1
ATOM 844 O O . PHE A 1 102 ? 14.412 -17.863 -12.123 1.00 70.31 102 PHE A O 1
ATOM 851 N N . ASN A 1 103 ? 14.378 -16.765 -10.163 1.00 62.44 103 ASN A N 1
ATOM 852 C CA . ASN A 1 103 ? 14.136 -17.949 -9.334 1.00 62.44 103 ASN A CA 1
ATOM 853 C C . ASN A 1 103 ? 12.669 -18.405 -9.358 1.00 62.44 103 ASN A C 1
ATOM 855 O O . ASN A 1 103 ? 12.386 -19.572 -9.090 1.00 62.44 103 ASN A O 1
ATOM 859 N N . SER A 1 104 ? 11.747 -17.502 -9.690 1.00 60.44 104 SER A N 1
ATOM 860 C CA . SER A 1 104 ? 10.301 -17.751 -9.699 1.00 60.44 104 SER A CA 1
ATOM 861 C C . SER A 1 104 ? 9.798 -18.316 -11.035 1.00 60.44 104 SER A C 1
ATOM 863 O O . SER A 1 104 ? 8.684 -18.829 -11.105 1.00 60.44 104 SER A O 1
ATOM 865 N N . CYS A 1 105 ? 10.622 -18.277 -12.091 1.00 56.41 105 CYS A N 1
ATOM 866 C CA . CYS A 1 105 ? 10.274 -18.730 -13.441 1.00 56.41 105 CYS A CA 1
ATOM 867 C C . CYS A 1 105 ? 11.100 -19.959 -13.885 1.00 56.41 105 CYS A C 1
ATOM 869 O O . CYS A 1 105 ? 12.072 -19.811 -14.627 1.00 56.41 105 CYS A O 1
ATOM 871 N N . PRO A 1 106 ? 10.716 -21.195 -13.507 1.00 52.50 106 PRO A N 1
ATOM 872 C CA . PRO A 1 106 ? 11.455 -22.411 -13.873 1.00 52.50 106 PRO A CA 1
ATOM 873 C C . PRO A 1 106 ? 11.366 -22.788 -15.366 1.00 52.50 106 PRO A C 1
ATOM 875 O O . PRO A 1 106 ? 12.164 -23.594 -15.836 1.00 52.50 106 PRO A O 1
ATOM 878 N N . ASN A 1 107 ? 10.434 -22.198 -16.125 1.00 53.00 107 ASN A N 1
ATOM 879 C CA . ASN A 1 107 ? 10.155 -22.538 -17.526 1.00 53.00 107 ASN A CA 1
ATOM 880 C C . ASN A 1 107 ? 10.402 -21.353 -18.466 1.00 53.00 107 ASN A C 1
ATOM 882 O O . ASN A 1 107 ? 9.496 -20.905 -19.166 1.00 53.00 107 ASN A O 1
ATOM 886 N N . ILE A 1 108 ? 11.628 -20.830 -18.486 1.00 60.62 108 ILE A N 1
ATOM 887 C CA . ILE A 1 108 ? 12.035 -19.871 -19.517 1.00 60.62 108 ILE A CA 1
ATOM 888 C C . ILE A 1 108 ? 12.014 -20.610 -20.870 1.00 60.62 108 ILE A C 1
ATOM 890 O O . ILE A 1 108 ? 12.758 -21.583 -21.024 1.00 60.62 108 ILE A O 1
ATOM 894 N N . PRO A 1 109 ? 11.184 -20.202 -21.852 1.00 58.25 109 PRO A N 1
ATOM 895 C CA . PRO A 1 109 ? 11.159 -20.841 -23.162 1.00 58.25 109 PRO A CA 1
ATOM 896 C C . PRO A 1 109 ? 12.555 -20.827 -23.788 1.00 58.25 109 PRO A C 1
ATOM 898 O O . PRO A 1 109 ? 13.228 -19.797 -23.800 1.00 58.25 109 PRO A O 1
ATOM 901 N N . SER A 1 110 ? 12.985 -21.957 -24.346 1.00 56.88 110 SER A N 1
ATOM 902 C CA . SER A 1 110 ? 14.304 -22.106 -24.976 1.00 56.88 110 SER A CA 1
ATOM 903 C C . SER A 1 110 ? 14.523 -21.164 -26.170 1.00 56.88 110 SER A C 1
ATOM 905 O O . SER A 1 110 ? 15.667 -20.891 -26.528 1.00 56.88 110 SER A O 1
ATOM 907 N N . SER A 1 111 ? 13.450 -20.607 -26.743 1.00 61.84 111 SER A N 1
ATOM 908 C CA . SER A 1 111 ? 13.485 -19.532 -27.739 1.00 61.84 111 SER A CA 1
ATOM 909 C C . SER A 1 111 ? 12.901 -18.233 -27.171 1.00 61.84 111 SER A C 1
ATOM 911 O O . SER A 1 111 ? 11.750 -17.876 -27.439 1.00 61.84 111 SER A O 1
ATOM 913 N N . LEU A 1 112 ? 13.682 -17.512 -26.369 1.00 69.88 112 LEU A N 1
ATOM 914 C CA . LEU A 1 112 ? 13.307 -16.160 -25.964 1.00 69.88 112 LEU A CA 1
ATOM 915 C C . LEU A 1 112 ? 13.380 -15.208 -27.161 1.00 69.88 112 LEU A C 1
ATOM 917 O O . LEU A 1 112 ? 14.406 -15.136 -27.833 1.00 69.88 112 LEU A O 1
ATOM 921 N N . ILE A 1 113 ? 12.308 -14.445 -27.388 1.00 80.69 113 ILE A N 1
ATOM 922 C CA . ILE A 1 113 ? 12.253 -13.399 -28.426 1.00 80.69 113 ILE A CA 1
ATOM 923 C C . ILE A 1 113 ? 13.319 -12.328 -28.162 1.00 80.69 113 ILE A C 1
ATOM 925 O O . ILE A 1 113 ? 13.925 -11.810 -29.096 1.00 80.69 113 ILE A O 1
ATOM 929 N N . PHE A 1 114 ? 13.579 -12.036 -26.885 1.00 88.06 114 PHE A N 1
ATOM 930 C CA . PHE A 1 114 ? 14.599 -11.088 -26.457 1.00 88.06 114 PHE A CA 1
ATOM 931 C C . PHE A 1 114 ? 15.706 -11.793 -25.675 1.00 88.06 114 PHE A C 1
ATOM 933 O O . PHE A 1 114 ? 15.458 -12.467 -24.673 1.00 88.06 114 PHE A O 1
ATOM 940 N N . GLN A 1 115 ? 16.952 -11.604 -26.108 1.00 89.69 115 GLN A N 1
ATOM 941 C CA . GLN A 1 115 ? 18.117 -12.166 -25.432 1.00 89.69 115 GLN A CA 1
ATOM 942 C C . GLN A 1 115 ? 18.581 -11.239 -24.301 1.00 89.69 115 GLN A C 1
ATOM 944 O O . GLN A 1 115 ? 18.898 -10.074 -24.545 1.00 89.69 115 GLN A O 1
ATOM 949 N N . ARG A 1 116 ? 18.689 -11.766 -23.075 1.00 91.12 116 ARG A N 1
ATOM 950 C CA . ARG A 1 116 ? 19.289 -11.043 -21.941 1.00 91.12 116 ARG A CA 1
ATOM 951 C C . ARG A 1 116 ? 20.785 -10.804 -22.182 1.00 91.12 116 ARG A C 1
ATOM 953 O O . ARG A 1 116 ? 21.519 -11.738 -22.510 1.00 91.12 116 ARG A O 1
ATOM 960 N N . SER A 1 117 ? 21.248 -9.578 -21.971 1.00 91.31 117 SER A N 1
ATOM 961 C CA . SER A 1 117 ? 22.669 -9.237 -21.940 1.00 91.31 117 SER A CA 1
ATOM 962 C C . SER A 1 117 ? 23.326 -9.785 -20.672 1.00 91.31 117 SER A C 1
ATOM 964 O O . SER A 1 117 ? 22.775 -9.696 -19.582 1.00 91.31 117 SER A O 1
ATOM 966 N N . THR A 1 118 ? 24.520 -10.365 -20.796 1.00 89.94 118 THR A N 1
ATOM 967 C CA . THR A 1 118 ? 25.313 -10.833 -19.642 1.00 89.94 118 THR A CA 1
ATOM 968 C C . THR A 1 118 ? 26.355 -9.811 -19.193 1.00 89.94 118 THR A C 1
ATOM 970 O O . THR A 1 118 ? 27.158 -10.108 -18.314 1.00 89.94 118 THR A O 1
ATOM 973 N N . LYS A 1 119 ? 26.417 -8.654 -19.860 1.00 91.44 119 LYS A N 1
ATOM 974 C CA . LYS A 1 119 ? 27.455 -7.632 -19.662 1.00 91.44 119 LYS A CA 1
ATOM 975 C C . LYS A 1 119 ? 26.896 -6.292 -19.198 1.00 91.44 119 LYS A C 1
ATOM 977 O O . LYS A 1 119 ? 27.666 -5.440 -18.775 1.00 91.44 119 LYS A O 1
ATOM 982 N N . GLU A 1 120 ? 25.591 -6.097 -19.334 1.00 93.00 120 GLU A N 1
ATOM 983 C CA . GLU A 1 120 ? 24.928 -4.815 -19.138 1.00 93.00 120 GLU A CA 1
ATOM 984 C C . GLU A 1 120 ? 23.809 -4.998 -18.122 1.00 93.00 120 GLU A C 1
ATOM 986 O O . GLU A 1 120 ? 22.967 -5.882 -18.279 1.00 93.00 120 GLU A O 1
ATOM 991 N N . ASN A 1 121 ? 23.801 -4.129 -17.119 1.00 91.94 121 ASN A N 1
ATOM 992 C CA . ASN A 1 121 ? 22.754 -4.021 -16.115 1.00 91.94 121 ASN A CA 1
ATOM 993 C C . ASN A 1 121 ? 22.322 -2.558 -16.033 1.00 91.94 121 ASN A C 1
ATOM 995 O O . ASN A 1 121 ? 23.085 -1.647 -16.376 1.00 91.94 121 ASN A O 1
ATOM 999 N N . PHE A 1 122 ? 21.095 -2.337 -15.582 1.00 96.25 122 PHE A N 1
ATOM 1000 C CA . PHE A 1 122 ? 20.536 -1.005 -15.438 1.00 96.25 122 PHE A CA 1
ATOM 1001 C C . PHE A 1 122 ? 19.918 -0.845 -14.058 1.00 96.25 122 PHE A C 1
ATOM 1003 O O . PHE A 1 122 ? 19.050 -1.616 -13.670 1.00 96.25 122 PHE A O 1
ATOM 1010 N N . TRP A 1 123 ? 20.348 0.175 -13.323 1.00 96.38 123 TRP A N 1
ATOM 1011 C CA . TRP A 1 123 ? 19.824 0.448 -11.991 1.00 96.38 123 TRP A CA 1
ATOM 1012 C C . TRP A 1 123 ? 18.752 1.522 -12.037 1.00 96.38 123 TRP A C 1
ATOM 1014 O O . TRP A 1 123 ? 18.876 2.509 -12.759 1.00 96.38 123 TRP A O 1
ATOM 1024 N N . ILE A 1 124 ? 17.729 1.375 -11.211 1.00 96.56 124 ILE A N 1
ATOM 1025 C CA . ILE A 1 124 ? 16.810 2.456 -10.848 1.00 96.56 124 ILE A CA 1
ATOM 1026 C C . ILE A 1 124 ? 16.627 2.425 -9.340 1.00 96.56 124 ILE A C 1
ATOM 1028 O O . ILE A 1 124 ? 16.750 1.367 -8.746 1.00 96.56 124 ILE A O 1
ATOM 1032 N N . SER A 1 125 ? 16.278 3.535 -8.712 1.00 96.38 125 SER A N 1
ATOM 1033 C CA . SER A 1 125 ? 15.669 3.511 -7.382 1.00 96.38 125 SER A CA 1
ATOM 1034 C C . SER A 1 125 ? 14.263 4.060 -7.492 1.00 96.38 125 SER A C 1
ATOM 1036 O O . SER A 1 125 ? 14.015 4.934 -8.320 1.00 96.38 125 SER A O 1
ATOM 1038 N N . THR A 1 126 ? 13.330 3.565 -6.692 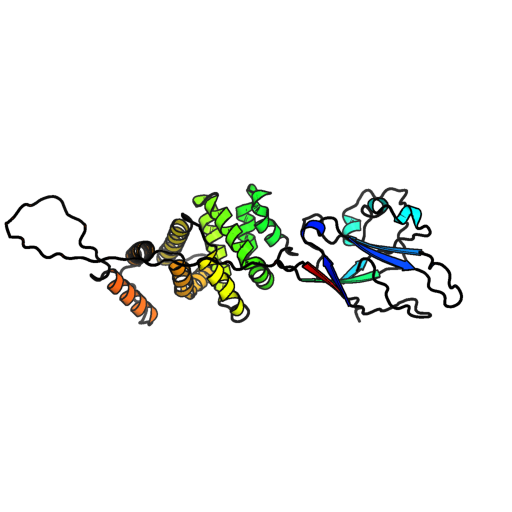1.00 95.81 126 THR A N 1
ATOM 1039 C CA . THR A 1 126 ? 11.937 4.026 -6.723 1.00 95.81 126 THR A CA 1
ATOM 1040 C C . THR A 1 126 ? 11.498 4.583 -5.382 1.00 95.81 126 THR A C 1
ATOM 1042 O O . THR A 1 126 ? 12.037 4.225 -4.342 1.00 95.81 126 THR A O 1
ATOM 1045 N N . GLN A 1 127 ? 10.534 5.500 -5.421 1.00 95.19 127 GLN A N 1
ATOM 1046 C CA . GLN A 1 127 ? 9.892 6.057 -4.242 1.00 95.19 127 GLN A CA 1
ATOM 1047 C C . GLN A 1 127 ? 8.399 6.269 -4.495 1.00 95.19 127 GLN A C 1
ATOM 1049 O O . GLN A 1 127 ? 8.015 7.070 -5.357 1.00 95.19 127 GLN A O 1
ATOM 1054 N N . LEU A 1 128 ? 7.552 5.576 -3.743 1.00 93.25 128 LEU A N 1
ATOM 1055 C CA . LEU A 1 128 ? 6.107 5.612 -3.862 1.00 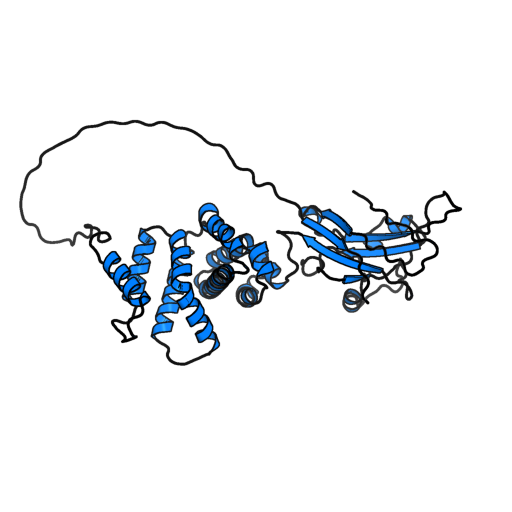93.25 128 LEU A CA 1
ATOM 1056 C C . LEU A 1 128 ? 5.514 6.672 -2.935 1.00 93.25 128 LEU A C 1
ATOM 1058 O O . LEU A 1 128 ? 5.568 6.598 -1.712 1.00 93.25 128 LEU A O 1
ATOM 1062 N N . SER A 1 129 ? 4.820 7.633 -3.530 1.00 90.50 129 SER A N 1
ATOM 1063 C CA . SER A 1 129 ? 3.968 8.588 -2.825 1.00 90.50 129 SER A CA 1
ATOM 1064 C C . SER A 1 129 ? 2.501 8.260 -3.107 1.00 90.50 129 SER A C 1
ATOM 1066 O O . SER A 1 129 ? 1.883 8.848 -3.997 1.00 90.50 129 SER A O 1
ATOM 1068 N N . SER A 1 130 ? 1.950 7.282 -2.382 1.00 87.25 130 SER A N 1
ATOM 1069 C CA . SER A 1 130 ? 0.542 6.868 -2.476 1.00 87.25 130 SER A CA 1
ATOM 1070 C C . SER A 1 130 ? -0.077 6.751 -1.094 1.00 87.25 130 SER A C 1
ATOM 1072 O O . SER A 1 130 ? 0.551 6.207 -0.203 1.00 87.25 130 SER A O 1
ATOM 1074 N N . THR A 1 131 ? -1.317 7.194 -0.916 1.00 84.69 131 THR A N 1
ATOM 1075 C CA . THR A 1 131 ? -2.115 6.929 0.298 1.00 84.69 131 THR A CA 1
ATOM 1076 C C . THR A 1 131 ? -3.122 5.797 0.092 1.00 84.69 131 THR A C 1
ATOM 1078 O O . THR A 1 131 ? -4.008 5.597 0.913 1.00 84.69 131 THR A O 1
ATOM 1081 N N . LYS A 1 132 ? -3.035 5.080 -1.039 1.00 89.00 132 LYS A N 1
ATOM 1082 C CA . LYS A 1 132 ? -3.992 4.030 -1.430 1.00 89.00 132 LYS A CA 1
ATOM 1083 C C . LYS A 1 132 ? -3.347 2.704 -1.817 1.00 89.00 132 LYS A C 1
ATOM 1085 O O . LYS A 1 132 ? -4.031 1.688 -1.844 1.00 89.00 132 LYS A O 1
ATOM 1090 N N . LEU A 1 133 ? -2.046 2.700 -2.086 1.00 92.94 133 LEU A N 1
ATOM 1091 C CA . LEU A 1 133 ? -1.288 1.508 -2.445 1.00 92.94 133 LEU A CA 1
ATOM 1092 C C . LEU A 1 133 ? -0.148 1.308 -1.448 1.00 92.94 133 LEU A C 1
ATOM 1094 O O . LEU A 1 133 ? 0.642 2.227 -1.224 1.00 92.94 133 LEU A O 1
ATOM 1098 N N . THR A 1 134 ? -0.085 0.122 -0.847 1.00 93.62 134 THR A N 1
ATOM 1099 C CA . THR A 1 134 ? 0.915 -0.239 0.166 1.00 93.62 134 THR A CA 1
ATOM 1100 C C . THR A 1 134 ? 1.997 -1.151 -0.416 1.00 93.62 134 THR A C 1
ATOM 1102 O O . THR A 1 134 ? 1.762 -1.922 -1.353 1.00 93.62 134 THR A O 1
ATOM 1105 N N . GLN A 1 135 ? 3.186 -1.053 0.171 1.00 94.31 135 GLN A N 1
ATOM 1106 C CA . GLN A 1 135 ? 4.321 -1.951 -0.057 1.00 94.31 135 GLN A CA 1
ATOM 1107 C C . GLN A 1 135 ? 4.389 -3.064 0.996 1.00 94.31 135 GLN A C 1
ATOM 1109 O O . GLN A 1 135 ? 5.200 -3.977 0.881 1.00 94.31 135 GLN A O 1
ATOM 1114 N N . ASN A 1 136 ? 3.552 -2.995 2.033 1.00 94.88 136 ASN A N 1
ATOM 1115 C CA . ASN A 1 136 ? 3.537 -3.938 3.135 1.00 94.88 136 ASN A CA 1
ATOM 1116 C C . ASN A 1 136 ? 2.491 -5.039 2.890 1.00 94.88 136 ASN A C 1
ATOM 1118 O O . ASN A 1 136 ? 1.292 -4.776 2.781 1.00 94.88 136 ASN A O 1
ATOM 1122 N N . VAL A 1 137 ? 2.958 -6.287 2.827 1.00 94.31 137 VAL A N 1
ATOM 1123 C CA . VAL A 1 137 ? 2.122 -7.463 2.538 1.00 94.31 137 VAL A CA 1
ATOM 1124 C C . VAL A 1 137 ? 1.075 -7.708 3.629 1.00 94.31 137 VAL A C 1
ATOM 1126 O O . VAL A 1 137 ? -0.064 -8.051 3.318 1.00 94.31 137 VAL A O 1
ATOM 1129 N N . ASP A 1 138 ? 1.423 -7.501 4.902 1.00 94.62 138 ASP A N 1
ATOM 1130 C CA . ASP A 1 138 ? 0.502 -7.717 6.024 1.00 94.62 138 ASP A CA 1
ATOM 1131 C C . ASP A 1 138 ? -0.628 -6.691 6.037 1.00 94.62 138 ASP A C 1
ATOM 1133 O O . ASP A 1 138 ? -1.794 -7.047 6.220 1.00 94.62 138 ASP A O 1
ATOM 1137 N N . LEU A 1 139 ? -0.297 -5.426 5.774 1.00 95.44 139 LEU A N 1
ATOM 1138 C CA . LEU A 1 139 ? -1.286 -4.369 5.631 1.00 95.44 139 LEU A CA 1
ATOM 1139 C C . LEU A 1 139 ? -2.190 -4.619 4.421 1.00 95.44 139 LEU A C 1
ATOM 1141 O O . LEU A 1 139 ? -3.409 -4.493 4.529 1.00 95.44 139 LEU A O 1
ATOM 1145 N N . LEU A 1 140 ? -1.628 -5.037 3.283 1.00 95.50 140 LEU A N 1
ATOM 1146 C CA . LEU A 1 140 ? -2.428 -5.390 2.113 1.00 95.50 140 LEU A CA 1
ATOM 1147 C C . LEU A 1 140 ? -3.390 -6.549 2.407 1.00 95.50 140 LEU A C 1
ATOM 1149 O O . LEU A 1 140 ? -4.550 -6.499 1.995 1.00 95.50 140 LEU A O 1
ATOM 1153 N N . ALA A 1 141 ? -2.923 -7.572 3.126 1.00 95.38 141 ALA A N 1
ATOM 1154 C CA . ALA A 1 141 ? -3.740 -8.709 3.534 1.00 95.38 141 ALA A CA 1
ATOM 1155 C C . ALA A 1 141 ? -4.879 -8.288 4.472 1.00 95.38 141 ALA A C 1
ATOM 1157 O O . ALA A 1 141 ? -5.990 -8.790 4.321 1.00 95.38 141 ALA A O 1
ATOM 1158 N N . LEU A 1 142 ? -4.634 -7.341 5.387 1.00 96.50 142 LEU A N 1
ATOM 1159 C CA . LEU A 1 142 ? -5.679 -6.738 6.217 1.00 96.50 142 LEU A CA 1
ATOM 1160 C C . LEU A 1 142 ? -6.716 -6.019 5.355 1.00 96.50 142 LEU A C 1
ATOM 1162 O O . LEU A 1 142 ? -7.889 -6.372 5.399 1.00 96.50 142 LEU A O 1
ATOM 1166 N N . LEU A 1 143 ? -6.293 -5.073 4.517 1.00 95.38 143 LEU A N 1
ATOM 1167 C CA . LEU A 1 143 ? -7.204 -4.290 3.671 1.00 95.38 143 LEU A CA 1
ATOM 1168 C C . LEU A 1 143 ? -8.009 -5.169 2.693 1.00 95.38 143 LEU A C 1
ATOM 1170 O O . LEU A 1 143 ? -9.101 -4.798 2.266 1.00 95.38 143 LEU A O 1
ATOM 1174 N N . LYS A 1 144 ? -7.491 -6.354 2.348 1.00 94.62 144 LYS A N 1
ATOM 1175 C CA . LYS A 1 144 ? -8.148 -7.354 1.492 1.00 94.62 144 LYS A CA 1
ATOM 1176 C C . LYS A 1 144 ? -8.610 -8.599 2.255 1.00 94.62 144 LYS A C 1
ATOM 1178 O O . LYS A 1 144 ? -8.761 -9.656 1.642 1.00 94.62 144 LYS A O 1
ATOM 1183 N N . TRP A 1 145 ? -8.878 -8.499 3.558 1.00 95.69 145 TRP A N 1
ATOM 1184 C CA . TRP A 1 145 ? -9.161 -9.658 4.417 1.00 95.69 145 TRP A CA 1
ATOM 1185 C C . TRP A 1 145 ? -10.290 -10.564 3.904 1.00 95.69 145 TRP A C 1
ATOM 1187 O O . TRP A 1 145 ? -10.224 -11.778 4.074 1.00 95.69 145 TRP A O 1
ATOM 1197 N N . LYS A 1 146 ? -11.294 -10.002 3.214 1.00 95.06 146 LYS A N 1
ATOM 1198 C CA . LYS A 1 146 ? -12.414 -10.761 2.627 1.00 95.06 146 LYS A CA 1
ATOM 1199 C C . LYS A 1 146 ? -11.979 -11.789 1.577 1.00 95.06 146 LYS A C 1
ATOM 1201 O O . LYS A 1 146 ? -12.724 -12.725 1.313 1.00 95.06 146 LYS A O 1
ATOM 1206 N N . ALA A 1 147 ? -10.792 -11.638 0.984 1.00 93.56 147 ALA A N 1
ATOM 1207 C CA . ALA A 1 147 ? -10.224 -12.636 0.079 1.00 93.56 147 ALA A CA 1
ATOM 1208 C C . ALA A 1 147 ? -9.712 -13.888 0.818 1.00 93.56 147 ALA A C 1
ATOM 1210 O O . ALA A 1 147 ? -9.589 -14.945 0.204 1.00 93.56 147 ALA A O 1
ATOM 1211 N N . HIS A 1 148 ? -9.426 -13.773 2.121 1.00 91.62 148 HIS A N 1
ATOM 1212 C CA . HIS A 1 148 ? -8.843 -14.826 2.960 1.00 91.62 148 HIS A CA 1
ATOM 1213 C C . HIS A 1 148 ? -9.491 -14.853 4.365 1.00 91.62 148 HIS A C 1
ATOM 1215 O O . HIS A 1 148 ? -8.805 -14.623 5.369 1.00 91.62 148 HIS A O 1
ATOM 1221 N N . PRO A 1 149 ? -10.814 -15.105 4.468 1.00 93.12 149 PRO A N 1
ATOM 1222 C CA . PRO A 1 149 ? -11.563 -15.027 5.731 1.00 93.12 149 PRO A CA 1
ATOM 1223 C C . PRO A 1 149 ? -11.086 -16.038 6.793 1.00 93.12 149 PRO A C 1
ATOM 1225 O O . PRO A 1 149 ? -11.241 -15.823 7.999 1.00 93.12 149 PRO A O 1
ATOM 1228 N N . ASP A 1 150 ? -10.463 -17.129 6.354 1.00 94.00 150 ASP A N 1
ATOM 1229 C CA . ASP A 1 150 ? -9.840 -18.164 7.177 1.00 94.00 150 ASP A CA 1
ATOM 1230 C C . ASP A 1 150 ? -8.577 -17.673 7.906 1.00 94.00 150 ASP A C 1
ATOM 1232 O O . ASP A 1 150 ? -8.265 -18.167 8.988 1.00 94.00 150 ASP A O 1
ATOM 1236 N N . ARG A 1 151 ? -7.896 -16.646 7.379 1.00 94.44 151 ARG A N 1
ATOM 1237 C CA . ARG A 1 151 ? -6.619 -16.132 7.909 1.00 94.44 151 ARG A CA 1
ATOM 1238 C C . ARG A 1 151 ? -6.747 -14.863 8.753 1.00 94.44 151 ARG A C 1
ATOM 1240 O O . ARG A 1 151 ? -5.733 -14.322 9.191 1.00 94.44 151 ARG A O 1
ATOM 1247 N N . VAL A 1 152 ? -7.965 -14.371 8.992 1.00 95.69 152 VAL A N 1
ATOM 1248 C CA . VAL A 1 152 ? -8.219 -13.068 9.646 1.00 95.69 152 VAL A CA 1
ATOM 1249 C C . VAL A 1 152 ? -7.568 -12.962 11.026 1.00 95.69 152 VAL A C 1
ATOM 1251 O O . VAL A 1 152 ? -6.964 -11.938 11.332 1.00 95.69 152 VAL A O 1
ATOM 1254 N N . MET A 1 153 ? -7.624 -14.022 11.839 1.00 93.75 153 MET A N 1
ATOM 1255 C CA . MET A 1 153 ? -7.006 -14.025 13.174 1.00 93.75 153 MET A CA 1
ATOM 1256 C C . MET A 1 153 ? -5.492 -13.788 13.088 1.00 93.75 153 MET A C 1
ATOM 1258 O O . MET A 1 153 ? -4.946 -12.953 13.810 1.00 93.75 153 MET A O 1
ATOM 1262 N N . ASP A 1 154 ? -4.822 -14.466 12.152 1.00 94.38 154 ASP A N 1
ATOM 1263 C CA . ASP A 1 154 ? -3.384 -14.304 11.944 1.00 94.38 154 ASP A CA 1
ATOM 1264 C C . ASP A 1 154 ? -3.055 -12.915 11.387 1.00 94.38 154 ASP A C 1
ATOM 1266 O O . ASP A 1 154 ? -2.066 -12.305 11.789 1.00 94.38 154 ASP A O 1
ATOM 1270 N N . ILE A 1 155 ? -3.880 -12.404 10.466 1.00 94.06 155 ILE A N 1
ATOM 1271 C CA . ILE A 1 155 ? -3.728 -11.069 9.871 1.00 94.06 155 ILE A CA 1
ATOM 1272 C C . ILE A 1 155 ? -3.812 -9.983 10.956 1.00 94.06 155 ILE A C 1
ATOM 1274 O O . ILE A 1 155 ? -2.919 -9.139 11.046 1.00 94.06 155 ILE A O 1
ATOM 1278 N N . LEU A 1 156 ? -4.826 -10.037 11.827 1.00 93.81 156 LEU A N 1
ATOM 1279 C CA . LEU A 1 156 ? -4.964 -9.117 12.963 1.00 93.81 156 LEU A CA 1
ATOM 1280 C C . LEU A 1 156 ? -3.771 -9.220 13.924 1.00 93.81 156 LEU A C 1
ATOM 1282 O O . LEU A 1 156 ? -3.263 -8.207 14.409 1.00 93.81 156 LEU A O 1
ATOM 1286 N N . GLY A 1 157 ? -3.277 -10.439 14.164 1.00 91.50 157 GLY A N 1
ATOM 1287 C CA . GLY A 1 157 ? -2.082 -10.673 14.971 1.00 91.50 157 GLY A CA 1
ATOM 1288 C C . GLY A 1 157 ? -0.829 -9.998 14.401 1.00 91.50 157 GLY A C 1
ATOM 1289 O O . GLY A 1 157 ? -0.047 -9.424 15.168 1.00 91.50 157 GLY A O 1
ATOM 1290 N N . ARG A 1 158 ? -0.661 -10.024 13.070 1.00 93.31 158 ARG A N 1
ATOM 1291 C CA . ARG A 1 158 ? 0.477 -9.421 12.357 1.00 93.31 158 ARG A CA 1
ATOM 1292 C C . ARG A 1 158 ? 0.410 -7.898 12.267 1.00 93.31 158 ARG A C 1
ATOM 1294 O O . ARG A 1 158 ? 1.469 -7.282 12.306 1.00 93.31 158 ARG A O 1
ATOM 1301 N N . LEU A 1 159 ? -0.778 -7.283 12.274 1.00 93.19 159 LEU A N 1
ATOM 1302 C CA . LEU A 1 159 ? -0.943 -5.819 12.200 1.00 93.19 159 LEU A CA 1
ATOM 1303 C C . LEU A 1 159 ? -0.081 -5.048 13.217 1.00 93.19 159 LEU A C 1
ATOM 1305 O O . LEU A 1 159 ? 0.469 -4.000 12.899 1.00 93.19 159 LEU A O 1
ATOM 1309 N N . ARG A 1 160 ? 0.094 -5.585 14.428 1.00 87.62 160 ARG A N 1
ATOM 1310 C CA . ARG A 1 160 ? 0.904 -4.959 15.494 1.00 87.62 160 ARG A CA 1
ATOM 1311 C C . ARG A 1 160 ? 2.410 -4.918 15.208 1.00 87.62 160 ARG A C 1
ATOM 1313 O O . ARG A 1 160 ? 3.147 -4.267 15.939 1.00 87.62 160 ARG A O 1
ATOM 1320 N N . HIS A 1 161 ? 2.865 -5.629 14.181 1.00 91.81 161 HIS A N 1
ATOM 1321 C CA . HIS A 1 161 ? 4.257 -5.652 13.733 1.00 91.81 161 HIS A CA 1
ATOM 1322 C C . HIS A 1 161 ? 4.485 -4.745 12.516 1.00 91.81 161 HIS A C 1
ATOM 1324 O O . HIS A 1 161 ? 5.622 -4.580 12.078 1.00 91.81 161 HIS A O 1
ATOM 1330 N N . VAL A 1 162 ? 3.420 -4.150 11.966 1.00 93.81 162 VAL A N 1
ATOM 1331 C CA . VAL A 1 162 ? 3.515 -3.178 10.875 1.00 93.81 162 VAL A CA 1
ATOM 1332 C C . VAL A 1 162 ? 4.111 -1.878 11.414 1.00 93.81 162 VAL A C 1
ATOM 1334 O O . VAL A 1 162 ? 3.811 -1.447 12.530 1.00 93.81 162 VAL A O 1
ATOM 1337 N N . SER A 1 163 ? 4.979 -1.247 10.621 1.00 93.38 163 SER A N 1
ATOM 1338 C CA . SER A 1 163 ? 5.628 0.001 11.010 1.00 93.38 163 SER A CA 1
ATOM 1339 C C . SER A 1 163 ? 4.603 1.118 11.214 1.00 93.38 163 SER A C 1
ATOM 1341 O O . SER A 1 163 ? 3.635 1.251 10.465 1.00 93.38 163 SER A O 1
ATOM 1343 N N . GLY A 1 164 ? 4.849 1.973 12.209 1.00 93.00 164 GLY A N 1
ATOM 1344 C CA . GLY A 1 164 ? 3.958 3.094 12.506 1.00 93.00 164 GLY A CA 1
ATOM 1345 C C . GLY A 1 164 ? 3.736 4.038 11.322 1.00 93.00 164 GLY A C 1
ATOM 1346 O O . GLY A 1 164 ? 2.644 4.567 11.165 1.00 93.00 164 GLY A O 1
ATOM 1347 N N . GLU A 1 165 ? 4.739 4.197 10.454 1.00 92.44 165 GLU A N 1
ATOM 1348 C CA . GLU A 1 165 ? 4.667 5.011 9.233 1.00 92.44 165 GLU A CA 1
ATOM 1349 C C . GLU A 1 165 ? 3.632 4.484 8.229 1.00 92.44 165 GLU A C 1
ATOM 1351 O O . GLU A 1 165 ? 2.856 5.268 7.683 1.00 92.44 165 GLU A O 1
ATOM 1356 N N . GLU A 1 166 ? 3.560 3.165 8.029 1.00 92.50 166 GLU A N 1
ATOM 1357 C CA . GLU A 1 166 ? 2.518 2.564 7.191 1.00 92.50 166 GLU A CA 1
ATOM 1358 C C . GLU A 1 166 ? 1.151 2.635 7.889 1.00 92.50 166 GLU A C 1
ATOM 1360 O O . GLU A 1 166 ? 0.157 2.953 7.239 1.00 92.50 166 GLU A O 1
ATOM 1365 N N . ILE A 1 167 ? 1.082 2.444 9.214 1.00 94.75 167 ILE A N 1
ATOM 1366 C CA . ILE A 1 167 ? -0.183 2.579 9.957 1.00 94.75 167 ILE A CA 1
ATOM 1367 C C . ILE A 1 167 ? -0.787 3.977 9.780 1.00 94.75 167 ILE A C 1
ATOM 1369 O O . ILE A 1 167 ? -1.952 4.094 9.410 1.00 94.75 167 ILE A O 1
ATOM 1373 N N . VAL A 1 168 ? -0.017 5.047 10.007 1.00 93.88 168 VAL A N 1
ATOM 1374 C CA . VAL A 1 168 ? -0.559 6.418 9.936 1.00 93.88 168 VAL A CA 1
ATOM 1375 C C . VAL A 1 168 ? -0.948 6.834 8.515 1.00 93.88 168 VAL A C 1
ATOM 1377 O O . VAL A 1 168 ? -1.881 7.614 8.335 1.00 93.88 168 VAL A O 1
ATOM 1380 N N . LYS A 1 169 ? -0.278 6.282 7.498 1.00 92.56 169 LYS A N 1
ATOM 1381 C CA . LYS A 1 169 ? -0.560 6.524 6.075 1.00 92.56 169 LYS A CA 1
ATOM 1382 C C . LYS A 1 169 ? -1.902 5.941 5.628 1.00 92.56 169 LYS A C 1
ATOM 1384 O O . LYS A 1 169 ? -2.556 6.536 4.774 1.00 92.56 169 LYS A O 1
ATOM 1389 N N . PHE A 1 170 ? -2.310 4.819 6.222 1.00 94.75 170 PHE A N 1
ATOM 1390 C CA . PHE A 1 170 ? -3.552 4.102 5.914 1.00 94.75 170 PHE A CA 1
ATOM 1391 C C . PHE A 1 170 ? -4.547 4.101 7.079 1.00 94.75 170 PHE A C 1
ATOM 1393 O O . PHE A 1 170 ? -5.451 3.273 7.107 1.00 94.75 170 PHE A O 1
ATOM 1400 N N . LEU A 1 171 ? -4.400 5.014 8.044 1.00 92.94 171 LEU A N 1
ATOM 1401 C CA . LEU A 1 171 ? -5.103 4.951 9.328 1.00 92.94 171 LEU A CA 1
ATOM 1402 C C . LEU A 1 171 ? -6.620 4.793 9.176 1.00 92.94 171 LEU A C 1
ATOM 1404 O O . LEU A 1 171 ? -7.207 3.905 9.785 1.00 92.94 171 LEU A O 1
ATOM 1408 N N . GLN A 1 172 ? -7.242 5.614 8.330 1.00 90.94 172 GLN A N 1
ATOM 1409 C CA . GLN A 1 172 ? -8.676 5.530 8.060 1.00 90.94 172 GLN A CA 1
ATOM 1410 C C . GLN A 1 172 ? -9.069 4.178 7.444 1.00 90.94 172 GLN A C 1
ATOM 1412 O O . GLN A 1 172 ? -9.958 3.514 7.965 1.00 90.94 172 GLN A O 1
ATOM 1417 N N . ASP A 1 173 ? -8.382 3.750 6.378 1.00 94.06 173 ASP A N 1
ATOM 1418 C CA . ASP A 1 173 ? -8.682 2.488 5.689 1.00 94.06 173 ASP A CA 1
ATOM 1419 C C . ASP A 1 173 ? -8.466 1.271 6.628 1.00 94.06 173 ASP A C 1
ATOM 1421 O O . ASP A 1 173 ? -9.199 0.282 6.559 1.00 94.06 173 ASP A O 1
ATOM 1425 N N . ILE A 1 174 ? -7.500 1.351 7.556 1.00 95.25 174 ILE A N 1
ATOM 1426 C CA . ILE A 1 174 ? -7.272 0.351 8.613 1.00 95.25 174 ILE A CA 1
ATOM 1427 C C . ILE A 1 174 ? -8.441 0.325 9.598 1.00 95.25 174 ILE A C 1
ATOM 1429 O O . ILE A 1 174 ? -8.933 -0.758 9.902 1.00 95.25 174 ILE A O 1
ATOM 1433 N N . LEU A 1 175 ? -8.897 1.478 10.093 1.00 91.38 175 LEU A N 1
ATOM 1434 C CA . LEU A 1 175 ? -10.016 1.552 11.040 1.00 91.38 175 LEU A CA 1
ATOM 1435 C C . LEU A 1 175 ? -11.311 1.021 10.420 1.00 91.38 175 LEU A C 1
ATOM 1437 O O . LEU A 1 175 ? -11.950 0.159 11.020 1.00 91.38 175 LEU A O 1
ATOM 1441 N N . ASP A 1 176 ? -11.631 1.441 9.193 1.00 91.88 176 ASP A N 1
ATOM 1442 C CA . ASP A 1 176 ? -12.772 0.917 8.428 1.00 91.88 176 ASP A CA 1
ATOM 1443 C C . ASP A 1 176 ? -12.707 -0.608 8.309 1.00 91.88 176 ASP A C 1
ATOM 1445 O O . ASP A 1 176 ? -13.697 -1.317 8.498 1.00 91.88 176 ASP A O 1
ATOM 1449 N N . THR A 1 177 ? -11.511 -1.132 8.045 1.00 95.31 177 THR A N 1
ATOM 1450 C CA . THR A 1 177 ? -11.288 -2.570 7.934 1.00 95.31 177 THR A CA 1
ATOM 1451 C C . THR A 1 177 ? -11.462 -3.289 9.271 1.00 95.31 177 THR A C 1
ATOM 1453 O O . THR A 1 177 ? -12.131 -4.320 9.321 1.00 95.31 177 THR A O 1
ATOM 1456 N N . LEU A 1 178 ? -10.895 -2.758 10.357 1.00 93.88 178 LEU A N 1
ATOM 1457 C CA . LEU A 1 178 ? -11.009 -3.331 11.699 1.00 93.88 178 LEU A CA 1
ATOM 1458 C C . LEU A 1 178 ? -12.467 -3.398 12.159 1.00 93.88 178 LEU A C 1
ATOM 1460 O O . LEU A 1 178 ? -12.894 -4.434 12.667 1.00 93.88 178 LEU A O 1
ATOM 1464 N N . PHE A 1 179 ? -13.240 -2.334 11.938 1.00 90.06 179 PHE A N 1
ATOM 1465 C CA . PHE A 1 179 ? -14.660 -2.320 12.280 1.00 90.06 179 PHE A CA 1
ATOM 1466 C C . PHE A 1 179 ? -15.489 -3.209 11.356 1.00 90.06 179 PHE A C 1
ATOM 1468 O O . PHE A 1 179 ? -16.348 -3.935 11.842 1.00 90.06 179 PHE A O 1
ATOM 1475 N N . SER A 1 180 ? -15.164 -3.277 10.062 1.00 93.12 180 SER A N 1
ATOM 1476 C CA . SER A 1 180 ? -15.803 -4.247 9.168 1.00 93.12 180 SER A CA 1
ATOM 1477 C C . SER A 1 180 ? -15.535 -5.699 9.580 1.00 93.12 180 SER A C 1
ATOM 1479 O O . SER A 1 180 ? -16.404 -6.538 9.360 1.00 93.12 180 SER A O 1
ATOM 1481 N N . ILE A 1 181 ? -14.355 -6.015 10.125 1.00 94.00 181 ILE A N 1
ATOM 1482 C CA . ILE A 1 181 ? -14.040 -7.349 10.663 1.00 94.00 181 ILE A CA 1
ATOM 1483 C C . ILE A 1 181 ? -14.807 -7.594 11.969 1.00 94.00 181 ILE A C 1
ATOM 1485 O O . ILE A 1 181 ? -15.309 -8.693 12.194 1.00 94.00 181 ILE A O 1
ATOM 1489 N N . LEU A 1 182 ? -14.905 -6.578 12.829 1.00 89.94 182 LEU A N 1
ATOM 1490 C CA . LEU A 1 182 ? -15.647 -6.664 14.085 1.00 89.94 182 LEU A CA 1
ATOM 1491 C C . LEU A 1 182 ? -17.133 -6.951 13.851 1.00 89.94 182 LEU A C 1
ATOM 1493 O O . LEU A 1 182 ? -17.691 -7.827 14.507 1.00 89.94 182 LEU A O 1
ATOM 1497 N N . ASP A 1 183 ? -17.740 -6.246 12.897 1.00 89.19 183 ASP A N 1
ATOM 1498 C CA . ASP A 1 183 ? -19.148 -6.403 12.529 1.00 89.19 183 ASP A CA 1
ATOM 1499 C C . ASP A 1 183 ? -19.442 -7.771 11.888 1.00 89.19 183 ASP A C 1
ATOM 1501 O O . ASP A 1 183 ? -20.566 -8.261 11.982 1.00 89.19 183 ASP A O 1
ATOM 1505 N N . ASP A 1 184 ? -18.446 -8.411 11.260 1.00 92.12 184 ASP A N 1
ATOM 1506 C CA . ASP A 1 184 ? -18.588 -9.749 10.669 1.00 92.12 184 ASP A CA 1
ATOM 1507 C C . ASP A 1 184 ? -18.774 -10.830 11.743 1.00 92.12 184 ASP A C 1
ATOM 1509 O O . ASP A 1 184 ? -19.639 -11.701 11.626 1.00 92.12 184 ASP A O 1
ATOM 1513 N N . ASN A 1 185 ? -17.977 -10.774 12.818 1.00 90.81 185 ASN A N 1
ATOM 1514 C CA . ASN A 1 185 ? -18.128 -11.673 13.957 1.00 90.81 185 ASN A CA 1
ATOM 1515 C C . ASN A 1 185 ? -17.482 -11.102 15.231 1.00 90.81 185 ASN A C 1
ATOM 1517 O O . ASN A 1 185 ? -16.275 -11.250 15.462 1.00 90.81 185 ASN A O 1
ATOM 1521 N N . THR A 1 186 ? -18.308 -10.505 16.091 1.00 87.19 186 THR A N 1
ATOM 1522 C CA . THR A 1 186 ? -17.868 -9.856 17.334 1.00 87.19 186 THR A CA 1
ATOM 1523 C C . THR A 1 186 ? -17.201 -10.828 18.302 1.00 87.19 186 THR A C 1
ATOM 1525 O O . THR A 1 186 ? -16.159 -10.509 18.868 1.00 87.19 186 THR A O 1
ATOM 1528 N N . ASP A 1 187 ? -17.741 -12.038 18.452 1.00 86.94 187 ASP A N 1
ATOM 1529 C CA . ASP A 1 187 ? -17.228 -13.020 19.413 1.00 86.94 187 ASP A CA 1
ATOM 1530 C C . ASP A 1 187 ? -15.865 -13.578 18.992 1.00 86.94 187 ASP A C 1
ATOM 1532 O O . ASP A 1 187 ? -14.971 -13.773 19.821 1.00 86.94 187 ASP A O 1
ATOM 1536 N N . LYS A 1 188 ? -15.696 -13.830 17.691 1.00 91.00 188 LYS A N 1
ATOM 1537 C CA . LYS A 1 188 ? -14.480 -14.419 17.129 1.00 91.00 188 LYS A CA 1
ATOM 1538 C C . LYS A 1 188 ? -13.351 -13.401 17.027 1.00 91.00 188 LYS A C 1
ATOM 1540 O O . LYS A 1 188 ? -12.221 -13.718 17.393 1.00 91.00 188 LYS A O 1
ATOM 1545 N N . TYR A 1 189 ? -13.638 -12.204 16.514 1.00 92.69 189 TYR A N 1
ATOM 1546 C CA . TYR A 1 189 ? -12.609 -11.220 16.167 1.00 92.69 189 TYR A CA 1
ATOM 1547 C C . TYR A 1 189 ? -12.452 -10.097 17.201 1.00 92.69 189 TYR A C 1
ATOM 1549 O O . TYR A 1 189 ? -11.389 -9.471 17.244 1.00 92.69 189 TYR A O 1
ATOM 1557 N N . GLY A 1 190 ? -13.449 -9.879 18.067 1.00 88.62 190 GLY A N 1
ATOM 1558 C CA . GLY A 1 190 ? -13.507 -8.783 19.041 1.00 88.62 190 GLY A CA 1
ATOM 1559 C C . GLY A 1 190 ? -12.225 -8.563 19.842 1.00 88.62 190 GLY A C 1
ATOM 1560 O O . GLY A 1 190 ? -11.667 -7.465 19.782 1.00 88.62 190 GLY A O 1
ATOM 1561 N N . PRO A 1 191 ? -11.671 -9.593 20.512 1.00 87.19 191 PRO A N 1
ATOM 1562 C CA . PRO A 1 191 ? -10.458 -9.428 21.307 1.00 87.19 191 PRO A CA 1
ATOM 1563 C C . PRO A 1 191 ? -9.241 -8.957 20.497 1.00 87.19 191 PRO A C 1
ATOM 1565 O O . PRO A 1 191 ? -8.457 -8.144 20.984 1.00 87.19 191 PRO A O 1
ATOM 1568 N N . LEU A 1 192 ? -9.066 -9.449 19.266 1.00 90.62 192 LEU A N 1
ATOM 1569 C CA . LEU A 1 192 ? -7.931 -9.071 18.420 1.00 90.62 192 LEU A CA 1
ATOM 1570 C C . LEU A 1 192 ? -8.120 -7.683 17.809 1.00 90.62 192 LEU A C 1
ATOM 1572 O O . LEU A 1 192 ? -7.170 -6.905 17.801 1.00 90.62 192 LEU A O 1
ATOM 1576 N N . VAL A 1 193 ? -9.338 -7.342 17.378 1.00 91.44 193 VAL A N 1
ATOM 1577 C CA . VAL A 1 193 ? -9.662 -5.984 16.919 1.00 91.44 193 VAL A CA 1
ATOM 1578 C C . VAL A 1 193 ? -9.422 -4.973 18.040 1.00 91.44 193 VAL A C 1
ATOM 1580 O O . VAL A 1 193 ? -8.772 -3.953 17.818 1.00 91.44 193 VAL A O 1
ATOM 1583 N N . PHE A 1 194 ? -9.853 -5.280 19.265 1.00 84.94 194 PHE A N 1
ATOM 1584 C CA . PHE A 1 194 ? -9.599 -4.433 20.428 1.00 84.94 194 PHE A CA 1
ATOM 1585 C C . PHE A 1 194 ? -8.094 -4.240 20.678 1.00 84.94 194 PHE A C 1
ATOM 1587 O O . PHE A 1 194 ? -7.634 -3.109 20.825 1.00 84.94 194 PHE A O 1
ATOM 1594 N N . GLN A 1 195 ? -7.299 -5.316 20.652 1.00 84.81 195 GLN A N 1
ATOM 1595 C CA . GLN A 1 195 ? -5.837 -5.220 20.774 1.00 84.81 195 GLN A CA 1
ATOM 1596 C C . GLN A 1 195 ? -5.210 -4.346 19.676 1.00 84.81 195 GLN A C 1
ATOM 1598 O O . GLN A 1 195 ? -4.291 -3.575 19.959 1.00 84.81 195 GLN A O 1
ATOM 1603 N N . SER A 1 196 ? -5.689 -4.452 18.435 1.00 90.94 196 SER A N 1
ATOM 1604 C CA . SER A 1 196 ? -5.236 -3.618 17.318 1.00 90.94 196 SER A CA 1
ATOM 1605 C C . SER A 1 196 ? -5.570 -2.141 17.527 1.00 90.94 196 SER A C 1
ATOM 1607 O O . SER A 1 196 ? -4.713 -1.292 17.294 1.00 90.94 196 SER A O 1
ATOM 1609 N N . LEU A 1 197 ? -6.770 -1.823 18.020 1.00 86.56 197 LEU A N 1
ATOM 1610 C CA . LEU A 1 197 ? -7.169 -0.446 18.330 1.00 86.56 197 LEU A CA 1
ATOM 1611 C C . LEU A 1 197 ? -6.315 0.149 19.452 1.00 86.56 197 LEU A C 1
ATOM 1613 O O . LEU A 1 197 ? -5.811 1.258 19.307 1.00 86.56 197 LEU A O 1
ATOM 1617 N N . VAL A 1 198 ? -6.071 -0.605 20.528 1.00 80.19 198 VAL A N 1
ATOM 1618 C CA . VAL A 1 198 ? -5.173 -0.183 21.617 1.00 80.19 198 VAL A CA 1
ATOM 1619 C C . VAL A 1 198 ? -3.765 0.096 21.091 1.00 80.19 198 VAL A C 1
ATOM 1621 O O . VAL A 1 198 ? -3.155 1.100 21.452 1.00 80.19 198 VAL A O 1
ATOM 1624 N N . PHE A 1 199 ? -3.248 -0.765 20.212 1.00 85.94 199 PHE A N 1
ATOM 1625 C CA . PHE A 1 199 ? -1.956 -0.550 19.563 1.00 85.94 199 PHE A CA 1
ATOM 1626 C C . PHE A 1 199 ? -1.927 0.756 18.753 1.00 85.94 199 PHE A C 1
ATOM 1628 O O . PHE A 1 199 ? -1.000 1.546 18.921 1.00 85.94 199 PHE A O 1
ATOM 1635 N N . ILE A 1 200 ? -2.947 1.015 17.930 1.00 86.38 200 ILE A N 1
ATOM 1636 C CA . ILE A 1 200 ? -3.044 2.234 17.111 1.00 86.38 200 ILE A CA 1
ATOM 1637 C C . ILE A 1 200 ? -3.169 3.486 17.988 1.00 86.38 200 ILE A C 1
ATOM 1639 O O . ILE A 1 200 ? -2.487 4.477 17.741 1.00 86.38 200 ILE A O 1
ATOM 1643 N N . ILE A 1 201 ? -3.996 3.449 19.034 1.00 81.62 201 ILE A N 1
ATOM 1644 C CA . ILE A 1 201 ? -4.145 4.563 19.979 1.00 81.62 201 ILE A CA 1
ATOM 1645 C C . ILE A 1 201 ? -2.797 4.874 20.638 1.00 81.62 201 ILE A C 1
ATOM 1647 O O . ILE A 1 201 ? -2.363 6.024 20.651 1.00 81.62 201 ILE A O 1
ATOM 1651 N N . ASN A 1 202 ? -2.081 3.852 21.110 1.00 79.88 202 ASN A N 1
ATOM 1652 C CA . ASN A 1 202 ? -0.766 4.030 21.729 1.00 79.88 202 ASN A CA 1
ATOM 1653 C C . ASN A 1 202 ? 0.271 4.571 20.750 1.00 79.88 202 ASN A C 1
ATOM 1655 O O . ASN A 1 202 ? 1.069 5.429 21.123 1.00 79.88 202 ASN A O 1
ATOM 1659 N N . LEU A 1 203 ? 0.229 4.116 19.497 1.00 86.25 203 LEU A N 1
ATOM 1660 C CA . LEU A 1 203 ? 1.072 4.637 18.431 1.00 86.25 203 LEU A CA 1
ATOM 1661 C C . LEU A 1 203 ? 0.856 6.145 18.242 1.00 86.25 203 LEU A C 1
ATOM 1663 O O . LEU A 1 203 ? 1.826 6.888 18.166 1.00 86.25 203 LEU A O 1
ATOM 1667 N N . LEU A 1 204 ? -0.395 6.611 18.216 1.00 83.94 204 LEU A N 1
ATOM 1668 C CA . LEU A 1 204 ? -0.733 8.028 18.027 1.00 83.94 204 LEU A CA 1
ATOM 1669 C C . LEU A 1 204 ? -0.424 8.913 19.244 1.00 83.94 204 LEU A C 1
ATOM 1671 O O . LEU A 1 204 ? -0.429 10.137 19.127 1.00 83.94 204 LEU A O 1
ATOM 1675 N N . ARG A 1 205 ? -0.146 8.320 20.409 1.00 79.56 205 ARG A N 1
ATOM 1676 C CA . ARG A 1 205 ? 0.333 9.048 21.595 1.00 79.56 205 ARG A CA 1
ATOM 1677 C C . ARG A 1 205 ? 1.838 9.291 21.572 1.00 79.56 205 ARG A C 1
ATOM 1679 O O . ARG A 1 205 ? 2.313 10.172 22.286 1.00 79.56 205 ARG A O 1
ATOM 1686 N N . ASP A 1 206 ? 2.579 8.519 20.782 1.00 85.88 206 ASP A N 1
ATOM 1687 C CA . ASP A 1 206 ? 4.005 8.738 20.574 1.00 85.88 206 ASP A CA 1
ATOM 1688 C C . ASP A 1 206 ? 4.223 10.112 19.920 1.00 85.88 206 ASP A C 1
ATOM 1690 O O . ASP A 1 206 ? 3.528 10.487 18.969 1.00 85.88 206 ASP A O 1
ATOM 1694 N N . SER A 1 207 ? 5.204 10.870 20.412 1.00 87.50 207 SER A N 1
ATOM 1695 C CA . SER A 1 207 ? 5.527 12.201 19.890 1.00 87.50 207 SER A CA 1
ATOM 1696 C C . SER A 1 207 ? 5.875 12.180 18.399 1.00 87.50 207 SER A C 1
ATOM 1698 O O . SER A 1 207 ? 5.621 13.167 17.709 1.00 87.50 207 SER A O 1
ATOM 1700 N N . LYS A 1 208 ? 6.375 11.050 17.877 1.00 94.25 208 LYS A N 1
ATOM 1701 C CA . LYS A 1 208 ? 6.635 10.846 16.447 1.00 94.25 208 LYS A CA 1
ATOM 1702 C C . LYS A 1 208 ? 5.356 10.886 15.602 1.00 94.25 208 LYS A C 1
ATOM 1704 O O . LYS A 1 208 ? 5.402 11.360 14.468 1.00 94.25 208 LYS A O 1
ATOM 1709 N N . TYR A 1 209 ? 4.228 10.398 16.123 1.00 92.25 209 TYR A N 1
ATOM 1710 C CA . TYR A 1 209 ? 2.985 10.223 15.356 1.00 92.25 209 TYR A CA 1
ATOM 1711 C C . TYR A 1 209 ? 1.820 11.091 15.847 1.00 92.25 209 TYR A C 1
ATOM 1713 O O . TYR A 1 209 ? 0.763 11.098 15.218 1.00 92.25 209 TYR A O 1
ATOM 1721 N N . TYR A 1 210 ? 2.010 11.878 16.906 1.00 85.88 210 TYR A N 1
ATOM 1722 C CA . TYR A 1 210 ? 0.985 12.741 17.502 1.00 85.88 210 TYR A CA 1
ATOM 1723 C C . TYR A 1 210 ? 0.246 13.640 16.494 1.00 85.88 210 TYR A C 1
ATOM 1725 O O . TYR A 1 210 ? -0.963 13.843 16.599 1.00 85.88 210 TYR A O 1
ATOM 1733 N N . HIS A 1 211 ? 0.935 14.132 15.459 1.00 90.94 211 HIS A N 1
ATOM 1734 C CA . HIS A 1 211 ? 0.333 14.968 14.412 1.00 90.94 211 HIS A CA 1
ATOM 1735 C C . HIS A 1 211 ? -0.733 14.255 13.561 1.00 90.94 211 HIS A C 1
ATOM 1737 O O . HIS A 1 211 ? -1.483 14.925 12.855 1.00 90.94 211 HIS A O 1
ATOM 1743 N N . PHE A 1 212 ? -0.828 12.924 13.636 1.00 90.75 212 PHE A N 1
ATOM 1744 C CA . PHE A 1 212 ? -1.865 12.134 12.971 1.00 90.75 212 PHE A CA 1
ATOM 1745 C C . PHE A 1 212 ? -3.115 11.923 13.835 1.00 90.75 212 PHE A C 1
ATOM 1747 O O . PHE A 1 212 ? -4.128 11.458 13.316 1.00 90.75 212 PHE A O 1
ATOM 1754 N N . ARG A 1 213 ? -3.107 12.316 15.117 1.00 83.50 213 ARG A N 1
ATOM 1755 C CA . ARG A 1 213 ? -4.286 12.230 15.997 1.00 83.50 213 ARG A CA 1
ATOM 1756 C C . ARG A 1 213 ? -5.545 12.905 15.421 1.00 83.50 213 ARG A C 1
ATOM 1758 O O . ARG A 1 213 ? -6.591 12.265 15.459 1.00 83.50 213 ARG A O 1
ATOM 1765 N N . PRO A 1 214 ? -5.471 14.082 14.761 1.00 87.31 214 PRO A N 1
ATOM 1766 C CA . PRO A 1 214 ? -6.643 14.688 14.121 1.00 87.31 214 PRO A CA 1
ATOM 1767 C C . PRO A 1 214 ? -7.323 13.806 13.060 1.00 87.31 214 PRO A C 1
ATOM 1769 O O . PRO A 1 214 ? -8.510 13.985 12.787 1.00 87.31 214 PRO A O 1
ATOM 1772 N N . VAL A 1 215 ? -6.598 12.859 12.448 1.00 85.81 215 VAL A N 1
ATOM 1773 C CA . VAL A 1 215 ? -7.171 11.896 11.491 1.00 85.81 215 VAL A CA 1
ATOM 1774 C C . VAL A 1 215 ? -8.073 10.897 12.217 1.00 85.81 215 VAL A C 1
ATOM 1776 O O . VAL A 1 215 ? -9.184 10.649 11.754 1.00 85.81 215 VAL A O 1
ATOM 1779 N N . MET A 1 216 ? -7.636 10.385 13.374 1.00 84.19 216 MET A N 1
ATOM 1780 C CA . MET A 1 216 ? -8.460 9.545 14.253 1.00 84.19 216 MET A CA 1
ATOM 1781 C C . MET A 1 216 ? -9.683 10.320 14.760 1.00 84.19 216 MET A C 1
ATOM 1783 O O . MET A 1 216 ? -10.803 9.833 14.640 1.00 84.19 216 MET A O 1
ATOM 1787 N N . ASP A 1 217 ? -9.488 11.549 15.248 1.00 76.44 217 ASP A N 1
ATOM 1788 C CA . ASP A 1 217 ? -10.580 12.386 15.765 1.00 76.44 217 ASP A CA 1
ATOM 1789 C C . ASP A 1 217 ? -11.642 12.643 14.677 1.00 76.44 217 ASP A C 1
ATOM 1791 O O . ASP A 1 217 ? -12.844 12.502 14.904 1.00 76.44 217 ASP A O 1
ATOM 1795 N N . THR A 1 218 ? -11.199 12.951 13.452 1.00 80.81 218 THR A N 1
ATOM 1796 C CA . THR A 1 218 ? -12.094 13.142 12.300 1.00 80.81 218 THR A CA 1
ATOM 1797 C C . THR A 1 218 ? -12.820 11.851 11.928 1.00 80.81 218 THR A C 1
ATOM 1799 O O . THR A 1 218 ? -14.009 11.892 11.609 1.00 80.81 218 THR A O 1
ATOM 1802 N N . TYR A 1 219 ? -12.127 10.710 11.966 1.00 81.69 219 TYR A N 1
ATOM 1803 C CA . TYR A 1 219 ? -12.723 9.405 11.698 1.00 81.69 219 TYR A CA 1
ATOM 1804 C C . TYR A 1 219 ? -13.860 9.103 12.676 1.00 81.69 219 TYR A C 1
ATOM 1806 O O . TYR A 1 219 ? -14.982 8.832 12.251 1.00 81.69 219 TYR A O 1
ATOM 1814 N N . ILE A 1 220 ? -13.586 9.239 13.973 1.00 77.44 220 ILE A N 1
ATOM 1815 C CA . ILE A 1 220 ? -14.553 9.034 15.054 1.00 77.44 220 ILE A CA 1
ATOM 1816 C C . ILE A 1 220 ? -15.780 9.934 14.870 1.00 77.44 220 ILE A C 1
ATOM 1818 O O . ILE A 1 220 ? -16.909 9.462 14.947 1.00 77.44 220 ILE A O 1
ATOM 1822 N N . GLN A 1 221 ? -15.572 11.220 14.578 1.00 72.50 221 GLN A N 1
ATOM 1823 C CA . GLN A 1 221 ? -16.665 12.191 14.497 1.00 72.50 221 GLN A CA 1
ATOM 1824 C C . GLN A 1 221 ? -17.510 12.084 13.221 1.00 72.50 221 GLN A C 1
ATOM 1826 O O . GLN A 1 221 ? -18.687 12.439 13.249 1.00 72.50 221 GLN A O 1
ATOM 1831 N N . LYS A 1 222 ? -16.916 11.688 12.086 1.00 75.69 222 LYS A N 1
ATOM 1832 C CA . LYS A 1 222 ? -17.561 11.811 10.762 1.00 75.69 222 LYS A CA 1
ATOM 1833 C C . LYS A 1 222 ? -17.761 10.504 10.009 1.00 75.69 222 LYS A C 1
ATOM 1835 O O . LYS A 1 222 ? -18.602 10.465 9.116 1.00 75.69 222 LYS A O 1
ATOM 1840 N N . HIS A 1 223 ? -16.965 9.480 10.298 1.00 73.00 223 HIS A N 1
ATOM 1841 C CA . HIS A 1 223 ? -16.917 8.252 9.501 1.00 73.00 223 HIS A CA 1
ATOM 1842 C C . HIS A 1 223 ? -17.368 7.021 10.278 1.00 73.00 223 HIS A C 1
ATOM 1844 O O . HIS A 1 223 ? -17.942 6.109 9.686 1.00 73.00 223 HIS A O 1
ATOM 1850 N N . PHE A 1 224 ? -17.144 6.995 11.589 1.00 76.75 224 PHE A N 1
ATOM 1851 C CA . PHE A 1 224 ? -17.539 5.868 12.413 1.00 76.75 224 PHE A CA 1
ATOM 1852 C C . PHE A 1 224 ? -19.069 5.721 12.471 1.00 76.75 224 PHE A C 1
ATOM 1854 O O . PHE A 1 224 ? -19.785 6.636 12.872 1.00 76.75 224 PHE A O 1
ATOM 1861 N N . ALA A 1 225 ? -19.562 4.543 12.080 1.00 68.19 225 ALA A N 1
ATOM 1862 C CA . ALA A 1 225 ? -20.989 4.208 12.036 1.00 68.19 225 ALA A CA 1
ATOM 1863 C C . ALA A 1 225 ? -21.301 2.837 12.678 1.00 68.19 225 ALA A C 1
ATOM 1865 O O . ALA A 1 225 ? -22.301 2.196 12.351 1.00 68.19 225 ALA A O 1
ATOM 1866 N N . GLY A 1 226 ? -20.435 2.360 13.580 1.00 65.00 226 GLY A N 1
ATOM 1867 C CA . GLY A 1 226 ? -20.533 1.027 14.182 1.00 65.00 226 GLY A CA 1
ATOM 1868 C C . GLY A 1 226 ? -21.554 0.949 15.320 1.00 65.00 226 GLY A C 1
ATOM 1869 O O . GLY A 1 226 ? -21.195 1.091 16.488 1.00 65.00 226 GLY A O 1
ATOM 1870 N N . ALA A 1 227 ? -22.817 0.657 14.998 1.00 61.03 227 ALA A N 1
ATOM 1871 C CA . ALA A 1 227 ? -23.921 0.600 15.967 1.00 61.03 227 ALA A CA 1
ATOM 1872 C C . ALA A 1 227 ? -23.839 -0.549 16.996 1.00 61.03 227 ALA A C 1
ATOM 1874 O O . ALA A 1 227 ? -24.598 -0.556 17.958 1.00 61.03 227 ALA A O 1
ATOM 1875 N N . LEU A 1 228 ? -22.972 -1.549 16.808 1.00 67.06 228 LEU A N 1
ATOM 1876 C CA . LEU A 1 228 ? -22.742 -2.625 17.791 1.00 67.06 228 LEU A CA 1
ATOM 1877 C C . LEU A 1 228 ? -21.280 -2.727 18.231 1.00 67.06 228 LEU A C 1
ATOM 1879 O O . LEU A 1 228 ? -21.000 -3.307 19.282 1.00 67.06 228 LEU A O 1
ATOM 1883 N N . ALA A 1 229 ? -20.369 -2.107 17.479 1.00 72.19 229 ALA A N 1
ATOM 1884 C CA . ALA A 1 229 ? -18.946 -2.081 17.775 1.00 72.19 229 ALA A CA 1
ATOM 1885 C C . ALA A 1 229 ? -18.679 -1.574 19.199 1.00 72.19 229 ALA A C 1
ATOM 1887 O O . ALA A 1 229 ? -17.908 -2.181 19.935 1.00 72.19 229 ALA A O 1
ATOM 1888 N N . TYR A 1 230 ? -19.381 -0.526 19.637 1.00 66.94 230 TYR A N 1
ATOM 1889 C CA . TYR A 1 230 ? -19.196 0.030 20.976 1.00 66.94 230 TYR A CA 1
ATOM 1890 C C . TYR A 1 230 ? -19.473 -0.973 22.105 1.00 66.94 230 TYR A C 1
ATOM 1892 O O . TYR A 1 230 ? -18.685 -1.047 23.047 1.00 66.94 230 TYR A O 1
ATOM 1900 N N . LYS A 1 231 ? -20.547 -1.774 22.008 1.00 69.44 231 LYS A N 1
ATOM 1901 C CA . LYS A 1 231 ? -20.911 -2.771 23.033 1.00 69.44 231 LYS A CA 1
ATOM 1902 C C . LYS A 1 231 ? -19.803 -3.797 23.189 1.00 69.44 231 LYS A C 1
ATOM 1904 O O . LYS A 1 231 ? -19.452 -4.172 24.306 1.00 69.44 231 LYS A O 1
ATOM 1909 N N . GLU A 1 232 ? -19.238 -4.211 22.063 1.00 80.94 232 GLU A N 1
ATOM 1910 C CA . GLU A 1 232 ? -18.177 -5.202 22.023 1.00 80.94 232 GLU A CA 1
ATOM 1911 C C . GLU A 1 232 ? -16.839 -4.643 22.522 1.00 80.94 232 GLU A C 1
ATOM 1913 O O . GLU A 1 232 ? -16.153 -5.301 23.303 1.00 80.94 232 GLU A O 1
ATOM 1918 N N . LEU A 1 233 ? -16.490 -3.404 22.166 1.00 72.69 233 LEU A N 1
ATOM 1919 C CA . LEU A 1 233 ? -15.291 -2.740 22.688 1.00 72.69 233 LEU A CA 1
ATOM 1920 C C . LEU A 1 233 ? -15.365 -2.546 24.206 1.00 72.69 233 LEU A C 1
ATOM 1922 O O . LEU A 1 233 ? -14.394 -2.811 24.912 1.00 72.69 233 LEU A O 1
ATOM 1926 N N . ILE A 1 234 ? -16.532 -2.144 24.711 1.00 69.19 234 ILE A N 1
ATOM 1927 C CA . ILE A 1 234 ? -16.834 -2.043 26.142 1.00 69.19 234 ILE A CA 1
ATOM 1928 C C . ILE A 1 234 ? -16.686 -3.405 26.825 1.00 69.19 234 ILE A C 1
ATOM 1930 O O . ILE A 1 234 ? -16.028 -3.514 27.863 1.00 69.19 234 ILE A O 1
ATOM 1934 N N . ARG A 1 235 ? -17.268 -4.457 26.241 1.00 79.69 235 ARG A N 1
ATOM 1935 C CA . ARG A 1 235 ? -17.176 -5.826 26.759 1.00 79.69 235 ARG A CA 1
ATOM 1936 C C . ARG A 1 235 ? -15.723 -6.297 26.823 1.00 79.69 235 ARG A C 1
ATOM 1938 O O . ARG A 1 235 ? -15.311 -6.836 27.848 1.00 79.69 235 ARG A O 1
ATOM 1945 N N . CYS A 1 236 ? -14.949 -6.064 25.763 1.00 77.88 236 CYS A N 1
ATOM 1946 C CA . CYS A 1 236 ? -13.522 -6.373 25.709 1.00 77.88 236 CYS A CA 1
ATOM 1947 C C . CYS A 1 236 ? -12.741 -5.602 26.778 1.00 77.88 236 CYS A C 1
ATOM 1949 O O . CYS A 1 236 ? -11.977 -6.210 27.525 1.00 77.88 236 CYS A O 1
ATOM 1951 N N . LEU A 1 237 ? -12.959 -4.291 26.896 1.00 68.12 237 LEU A N 1
ATOM 1952 C CA . LEU A 1 237 ? -12.285 -3.457 27.889 1.00 68.12 237 LEU A CA 1
ATOM 1953 C C . LEU A 1 237 ? -12.582 -3.938 29.313 1.00 68.12 237 LEU A C 1
ATOM 1955 O O . LEU A 1 237 ? -11.651 -4.142 30.091 1.00 68.12 237 LEU A O 1
ATOM 1959 N N . LYS A 1 238 ? -13.854 -4.213 29.624 1.00 67.88 238 LYS A N 1
ATOM 1960 C CA . LYS A 1 238 ? -14.253 -4.797 30.908 1.00 67.88 238 LYS A CA 1
ATOM 1961 C C . LYS A 1 238 ? -13.554 -6.133 31.156 1.00 67.88 238 LYS A C 1
ATOM 1963 O O . LYS A 1 238 ? -12.954 -6.316 32.208 1.00 67.88 238 LYS A O 1
ATOM 1968 N N . TRP A 1 239 ? -13.570 -7.038 30.177 1.00 72.88 239 TRP A N 1
ATOM 1969 C CA . TRP A 1 239 ? -12.902 -8.335 30.293 1.00 72.88 239 TRP A CA 1
ATOM 1970 C C . TRP A 1 239 ? -11.404 -8.185 30.588 1.00 72.88 239 TRP A C 1
ATOM 1972 O O . TRP A 1 239 ? -10.879 -8.881 31.453 1.00 72.88 239 TRP A O 1
ATOM 1982 N N . TYR A 1 240 ? -10.719 -7.250 29.923 1.00 65.56 240 TYR A N 1
ATOM 1983 C CA . TYR A 1 240 ? -9.307 -6.962 30.180 1.00 65.56 240 TYR A CA 1
ATOM 1984 C C . TYR A 1 240 ? -9.058 -6.400 31.584 1.00 65.56 240 TYR A C 1
ATOM 1986 O O . TYR A 1 240 ? -8.071 -6.776 32.219 1.00 65.56 240 TYR A O 1
ATOM 1994 N N . MET A 1 241 ? -9.940 -5.528 32.076 1.00 61.91 241 MET A N 1
ATOM 1995 C CA . MET A 1 241 ? -9.846 -4.952 33.419 1.00 61.91 241 MET A CA 1
ATOM 1996 C C . MET A 1 241 ? -10.115 -5.989 34.512 1.00 61.91 241 MET A C 1
ATOM 1998 O O . MET A 1 241 ? -9.310 -6.115 35.434 1.00 61.91 241 MET A O 1
ATOM 2002 N N . ASP A 1 242 ? -11.176 -6.782 34.379 1.00 61.44 242 ASP A N 1
ATOM 2003 C CA . ASP A 1 242 ? -11.539 -7.823 35.347 1.00 61.44 242 ASP A CA 1
ATOM 2004 C C . ASP A 1 242 ? -10.413 -8.872 35.449 1.00 61.44 242 ASP A C 1
ATOM 2006 O O . ASP A 1 242 ? -9.950 -9.213 36.536 1.00 61.44 242 ASP A O 1
ATOM 2010 N N . ARG A 1 243 ? -9.847 -9.286 34.305 1.00 58.72 243 ARG A N 1
ATOM 2011 C CA . ARG A 1 243 ? -8.698 -10.207 34.244 1.00 58.72 243 ARG A CA 1
ATOM 2012 C C . ARG A 1 243 ? -7.416 -9.616 34.848 1.00 58.72 243 ARG A C 1
ATOM 2014 O O . ARG A 1 243 ? -6.567 -10.369 35.321 1.00 58.72 243 ARG A O 1
ATOM 2021 N N . SER A 1 244 ? -7.253 -8.290 34.817 1.00 47.75 244 SER A N 1
ATOM 2022 C CA . SER A 1 244 ? -6.111 -7.598 35.436 1.00 47.75 244 SER A CA 1
ATOM 2023 C C . SER A 1 244 ? -6.197 -7.564 36.965 1.00 47.75 244 SER A C 1
ATOM 2025 O O . SER A 1 244 ? -5.163 -7.564 37.628 1.00 47.75 244 SER A O 1
ATOM 2027 N N . ALA A 1 245 ? -7.412 -7.609 37.524 1.00 46.28 245 ALA A N 1
ATOM 2028 C CA . ALA A 1 245 ? -7.645 -7.693 38.963 1.00 46.28 245 ALA A CA 1
ATOM 2029 C C . ALA A 1 245 ? -7.474 -9.123 39.517 1.00 46.28 245 ALA A C 1
ATOM 2031 O O . ALA A 1 245 ? -7.203 -9.290 40.705 1.00 46.28 245 ALA A O 1
ATOM 2032 N N . GLU A 1 246 ? -7.600 -10.149 38.667 1.00 45.19 246 GLU A N 1
ATOM 2033 C CA . GLU A 1 246 ? -7.671 -11.557 39.086 1.00 45.19 246 GLU A CA 1
ATOM 2034 C C . GLU A 1 246 ? -6.359 -12.357 38.913 1.00 45.19 246 GLU A C 1
ATOM 2036 O O . GLU A 1 246 ? -6.254 -13.472 39.422 1.00 45.19 246 GLU A O 1
ATOM 2041 N N . VAL A 1 247 ? -5.324 -11.827 38.238 1.00 42.09 247 VAL A N 1
ATOM 2042 C CA . VAL A 1 247 ? -4.123 -12.616 37.873 1.00 42.09 247 VAL A CA 1
ATOM 2043 C C . VAL A 1 247 ? -2.806 -11.929 38.252 1.00 42.09 247 VAL A C 1
ATOM 2045 O O . VAL A 1 247 ? -2.122 -11.321 37.429 1.00 42.09 247 VAL A O 1
ATOM 2048 N N . VAL A 1 248 ? -2.376 -12.141 39.500 1.00 47.06 248 VAL A N 1
ATOM 2049 C CA . VAL A 1 248 ? -0.949 -12.144 39.859 1.00 47.06 248 VAL A CA 1
ATOM 2050 C C . VAL A 1 248 ? -0.358 -13.477 39.378 1.00 47.06 248 VAL A C 1
ATOM 2052 O O . VAL A 1 248 ? -0.742 -14.536 39.872 1.00 47.06 248 VAL A O 1
ATOM 2055 N N . ARG A 1 249 ? 0.610 -13.399 38.452 1.00 48.75 249 ARG A N 1
ATOM 2056 C CA . ARG A 1 249 ? 1.330 -14.481 37.730 1.00 48.75 249 ARG A CA 1
ATOM 2057 C C . ARG A 1 249 ? 0.635 -15.041 36.482 1.00 48.75 249 ARG A C 1
ATOM 2059 O O . ARG A 1 249 ? -0.154 -15.969 36.570 1.00 48.75 249 ARG A O 1
ATOM 2066 N N . GLN A 1 250 ? 1.051 -14.558 35.313 1.00 41.00 250 GLN A N 1
ATOM 2067 C CA . GLN A 1 250 ? 1.868 -15.290 34.320 1.00 41.00 250 GLN A CA 1
ATOM 2068 C C . GLN A 1 250 ? 1.915 -14.493 33.001 1.00 41.00 250 GLN A C 1
ATOM 2070 O O . GLN A 1 250 ? 0.951 -13.825 32.641 1.00 41.00 250 GLN A O 1
ATOM 2075 N N . ASP A 1 251 ? 3.059 -14.600 32.320 1.00 44.72 251 ASP A N 1
ATOM 2076 C CA . ASP A 1 251 ? 3.477 -14.013 31.036 1.00 44.72 251 ASP A CA 1
ATOM 2077 C C . ASP A 1 251 ? 3.835 -12.517 30.980 1.00 44.72 251 ASP A C 1
ATOM 2079 O O . ASP A 1 251 ? 2.995 -11.620 30.975 1.00 44.72 251 ASP A O 1
ATOM 2083 N N . HIS A 1 252 ? 5.136 -12.257 30.787 1.00 46.69 252 HIS A N 1
ATOM 2084 C CA . HIS A 1 252 ? 5.730 -10.922 30.623 1.00 46.69 252 HIS A CA 1
ATOM 2085 C C . HIS A 1 252 ? 5.163 -10.150 29.410 1.00 46.69 252 HIS A C 1
ATOM 2087 O O . HIS A 1 252 ? 5.194 -8.922 29.387 1.00 46.69 252 HIS A O 1
ATOM 2093 N N . ILE A 1 253 ? 4.598 -10.853 28.421 1.00 48.00 253 ILE A N 1
ATOM 2094 C CA . ILE A 1 253 ? 3.936 -10.254 27.249 1.00 48.00 253 ILE A CA 1
ATOM 2095 C C . ILE A 1 253 ? 2.557 -9.684 27.627 1.00 48.00 253 ILE A C 1
ATOM 2097 O O . ILE A 1 253 ? 2.165 -8.630 27.124 1.00 48.00 253 ILE A O 1
ATOM 2101 N N . GLN A 1 254 ? 1.835 -10.326 28.556 1.00 45.28 254 GLN A N 1
ATOM 2102 C CA . GLN A 1 254 ? 0.591 -9.771 29.092 1.00 45.28 254 GLN A CA 1
ATOM 2103 C C . GLN A 1 254 ? 0.869 -8.584 30.014 1.00 45.28 254 GLN A C 1
ATOM 2105 O O . GLN A 1 254 ? 0.113 -7.625 29.977 1.00 45.28 254 GLN A O 1
ATOM 2110 N N . GLU A 1 255 ? 1.966 -8.596 30.773 1.00 43.25 255 GLU A N 1
ATOM 2111 C CA . GLU A 1 255 ? 2.347 -7.498 31.674 1.00 43.25 255 GLU A CA 1
ATOM 2112 C C . GLU A 1 255 ? 2.638 -6.183 30.927 1.00 43.25 255 GLU A C 1
ATOM 2114 O O . GLU A 1 255 ? 2.145 -5.124 31.313 1.00 43.25 255 GLU A O 1
ATOM 2119 N N . ALA A 1 256 ? 3.362 -6.245 29.804 1.00 45.66 256 ALA A N 1
ATOM 2120 C CA . ALA A 1 256 ? 3.624 -5.073 28.964 1.00 45.66 256 ALA A CA 1
ATOM 2121 C C . ALA A 1 256 ? 2.336 -4.517 28.330 1.00 45.66 256 ALA A C 1
ATOM 2123 O O . ALA A 1 256 ? 2.132 -3.304 28.289 1.00 45.66 256 ALA A O 1
ATOM 2124 N N . MET A 1 257 ? 1.433 -5.400 27.893 1.00 49.50 257 MET A N 1
ATOM 2125 C CA . MET A 1 257 ? 0.125 -5.006 27.367 1.00 49.50 257 MET A CA 1
ATOM 2126 C C . MET A 1 257 ? -0.799 -4.466 28.469 1.00 49.50 257 MET A C 1
ATOM 2128 O O . MET A 1 257 ? -1.528 -3.514 28.220 1.00 49.50 257 MET A O 1
ATOM 2132 N N . ARG A 1 258 ? -0.735 -5.009 29.694 1.00 52.94 258 ARG A N 1
ATOM 2133 C CA . ARG A 1 258 ? -1.447 -4.512 30.886 1.00 52.94 258 ARG A CA 1
ATOM 2134 C C . ARG A 1 258 ? -0.980 -3.109 31.253 1.00 52.94 258 ARG A C 1
ATOM 2136 O O . ARG A 1 258 ? -1.811 -2.222 31.397 1.00 52.94 258 ARG A O 1
ATOM 2143 N N . ALA A 1 259 ? 0.330 -2.886 31.346 1.00 47.81 259 ALA A N 1
ATOM 2144 C CA . ALA A 1 259 ? 0.894 -1.571 31.635 1.00 47.81 259 ALA A CA 1
ATOM 2145 C C . ALA A 1 259 ? 0.559 -0.561 30.527 1.00 47.81 259 ALA A C 1
ATOM 2147 O O . ALA A 1 259 ? 0.160 0.562 30.822 1.00 47.81 259 ALA A O 1
ATOM 2148 N N . ALA A 1 260 ? 0.648 -0.962 29.255 1.00 51.69 260 ALA A N 1
ATOM 2149 C CA . ALA A 1 260 ? 0.262 -0.117 28.130 1.00 51.69 260 ALA A CA 1
ATOM 2150 C C . ALA A 1 260 ? -1.243 0.195 28.124 1.00 51.69 260 ALA A C 1
ATOM 2152 O O . ALA A 1 260 ? -1.610 1.340 27.879 1.00 51.69 260 ALA A O 1
ATOM 2153 N N . LEU A 1 261 ? -2.108 -0.778 28.429 1.00 53.66 261 LEU A N 1
ATOM 2154 C CA . LEU A 1 261 ? -3.555 -0.583 28.519 1.00 53.66 261 LEU A CA 1
ATOM 2155 C C . LEU A 1 261 ? -3.915 0.327 29.693 1.00 53.66 261 LEU A C 1
ATOM 2157 O O . LEU A 1 261 ? -4.676 1.255 29.494 1.00 53.66 261 LEU A O 1
ATOM 2161 N N . LEU A 1 262 ? -3.343 0.119 30.883 1.00 50.94 262 LEU A N 1
ATOM 2162 C CA . LEU A 1 262 ? -3.602 0.944 32.069 1.00 50.94 262 LEU A CA 1
ATOM 2163 C C . LEU A 1 262 ? -3.075 2.379 31.898 1.00 50.94 262 LEU A C 1
ATOM 2165 O O . LEU A 1 262 ? -3.792 3.332 32.190 1.00 50.94 262 LEU A O 1
ATOM 2169 N N . ASN A 1 263 ? -1.871 2.553 31.342 1.00 48.31 263 ASN A N 1
ATOM 2170 C CA . ASN A 1 263 ? -1.299 3.878 31.047 1.00 48.31 263 ASN A CA 1
ATOM 2171 C C . ASN A 1 263 ? -2.024 4.608 29.914 1.00 48.31 263 ASN A C 1
ATOM 2173 O O . ASN A 1 263 ? -1.871 5.822 29.740 1.00 48.31 263 ASN A O 1
ATOM 2177 N N . SER A 1 264 ? -2.761 3.865 29.099 1.00 47.81 264 SER A N 1
ATOM 2178 C CA . SER A 1 264 ? -3.534 4.398 27.980 1.00 47.81 264 SER A CA 1
ATOM 2179 C C . SER A 1 264 ? -5.017 4.358 28.248 1.00 47.81 264 SER A C 1
ATOM 2181 O O . SER A 1 264 ? -5.768 4.863 27.434 1.00 47.81 264 SER A O 1
ATOM 2183 N N . PHE A 1 265 ? -5.430 3.852 29.409 1.00 53.56 265 PHE A N 1
ATOM 2184 C CA . PHE A 1 265 ? -6.821 3.699 29.781 1.00 53.56 265 PHE A CA 1
ATOM 2185 C C . PHE A 1 265 ? -7.544 5.040 29.764 1.00 53.56 265 PHE A C 1
ATOM 2187 O O . PHE A 1 265 ? -8.580 5.085 29.126 1.00 53.56 265 PHE A O 1
ATOM 2194 N N . PRO A 1 266 ? -7.013 6.145 30.327 1.00 49.88 266 PRO A N 1
ATOM 2195 C CA . PRO A 1 266 ? -7.689 7.435 30.226 1.00 49.88 266 PRO A CA 1
ATOM 2196 C C . PRO A 1 266 ? -7.851 7.902 28.777 1.00 49.88 266 PRO A C 1
ATOM 2198 O O . PRO A 1 266 ? -8.912 8.384 28.425 1.00 49.88 266 PRO A O 1
ATOM 2201 N N . ALA A 1 267 ? -6.839 7.694 27.927 1.00 52.28 267 ALA A N 1
ATOM 2202 C CA . ALA A 1 267 ? -6.894 8.089 26.521 1.00 52.28 267 ALA A CA 1
ATOM 2203 C C . ALA A 1 267 ? -7.883 7.219 25.736 1.00 52.28 267 ALA A C 1
ATOM 2205 O O . ALA A 1 267 ? -8.837 7.747 25.184 1.00 52.28 267 ALA A O 1
ATOM 2206 N N . ILE A 1 268 ? -7.727 5.891 25.798 1.00 55.38 268 ILE A N 1
ATOM 2207 C CA . ILE A 1 268 ? -8.637 4.913 25.195 1.00 55.38 268 ILE A CA 1
ATOM 2208 C C . ILE A 1 268 ? -10.056 5.194 25.663 1.00 55.38 268 ILE A C 1
ATOM 2210 O O . ILE A 1 268 ? -10.964 5.222 24.851 1.00 55.38 268 ILE A O 1
ATOM 2214 N N . PHE A 1 269 ? -10.254 5.423 26.957 1.00 53.03 269 PHE A N 1
ATOM 2215 C CA . PHE A 1 269 ? -11.546 5.771 27.513 1.00 53.03 269 PHE A CA 1
ATOM 2216 C C . PHE A 1 269 ? -12.050 7.085 26.916 1.00 53.03 269 PHE A C 1
ATOM 2218 O O . PHE A 1 269 ? -13.123 7.064 26.344 1.00 53.03 269 PHE A O 1
ATOM 2225 N N . ASP A 1 270 ? -11.283 8.175 26.923 1.00 55.75 270 ASP A N 1
ATOM 2226 C CA . ASP A 1 270 ? -11.662 9.466 26.325 1.00 55.75 270 ASP A CA 1
ATOM 2227 C C . ASP A 1 270 ? -11.953 9.383 24.811 1.00 55.75 270 ASP A C 1
ATOM 2229 O O . ASP A 1 270 ? -12.828 10.083 24.302 1.00 55.75 270 ASP A O 1
ATOM 2233 N N . GLU A 1 271 ? -11.244 8.533 24.070 1.00 58.47 271 GLU A N 1
ATOM 2234 C CA . GLU A 1 271 ? -11.457 8.280 22.640 1.00 58.47 271 GLU A CA 1
ATOM 2235 C C . GLU A 1 271 ? -12.687 7.395 22.396 1.00 58.47 271 GLU A C 1
ATOM 2237 O O . GLU A 1 271 ? -13.487 7.666 21.502 1.00 58.47 271 GLU A O 1
ATOM 2242 N N . LEU A 1 272 ? -12.896 6.381 23.234 1.00 53.34 272 LEU A N 1
ATOM 2243 C CA . LEU A 1 272 ? -14.102 5.563 23.247 1.00 53.34 272 LEU A CA 1
ATOM 2244 C C . LEU A 1 272 ? -15.330 6.411 23.646 1.00 53.34 272 LEU A C 1
ATOM 2246 O O . LEU A 1 272 ? -16.361 6.329 22.991 1.00 53.34 272 LEU A O 1
ATOM 2250 N N . LEU A 1 273 ? -15.209 7.295 24.643 1.00 52.00 273 LEU A N 1
ATOM 2251 C CA . LEU A 1 273 ? -16.242 8.237 25.092 1.00 52.00 273 LEU A CA 1
ATOM 2252 C C . LEU A 1 273 ? -16.684 9.192 23.981 1.00 52.00 273 LEU A C 1
ATOM 2254 O O . LEU A 1 273 ? -17.856 9.550 23.926 1.00 52.00 273 LEU A O 1
ATOM 2258 N N . GLN A 1 274 ? -15.768 9.595 23.096 1.00 55.03 274 GLN A N 1
ATOM 2259 C CA . GLN A 1 274 ? -16.097 10.410 21.922 1.00 55.03 274 GLN A CA 1
ATOM 2260 C C . GLN A 1 274 ? -16.949 9.655 20.891 1.00 55.03 274 GLN A C 1
ATOM 2262 O O . GLN A 1 274 ? -17.625 10.294 20.089 1.00 55.03 274 GLN A O 1
ATOM 2267 N N . MET A 1 275 ? -16.943 8.319 20.918 1.00 49.78 275 MET A N 1
ATOM 2268 C CA . MET A 1 275 ? -17.789 7.465 20.077 1.00 49.78 275 MET A CA 1
ATOM 2269 C C . MET A 1 275 ? -19.134 7.104 20.728 1.00 49.78 275 MET A C 1
ATOM 2271 O O . MET A 1 275 ? -19.967 6.478 20.074 1.00 49.78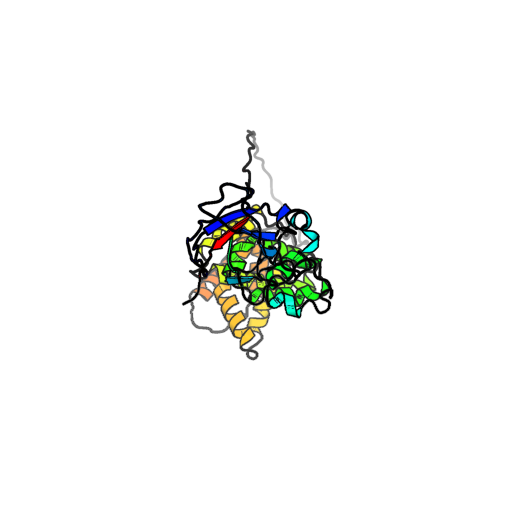 275 MET A O 1
ATOM 2275 N N . PHE A 1 276 ? -19.357 7.452 21.999 1.00 55.19 276 PHE A N 1
ATOM 2276 C CA . PHE A 1 276 ? -20.504 6.985 22.781 1.00 55.19 276 PHE A CA 1
ATOM 2277 C C . PHE A 1 276 ? -21.486 8.109 23.105 1.00 55.19 276 PHE A C 1
ATOM 2279 O O . PHE A 1 276 ? -21.114 9.262 23.327 1.00 55.19 276 PHE A O 1
ATOM 2286 N N . THR A 1 277 ? -22.765 7.760 23.230 1.00 53.56 277 THR A N 1
ATOM 2287 C CA . THR A 1 277 ? -23.730 8.670 23.851 1.00 53.56 277 THR A CA 1
ATOM 2288 C C . THR A 1 277 ? -23.490 8.739 25.363 1.00 53.56 277 THR A C 1
ATOM 2290 O O . THR A 1 277 ? -23.085 7.758 25.986 1.00 53.56 277 THR A O 1
ATOM 2293 N N . VAL A 1 278 ? -23.799 9.878 25.996 1.00 45.00 278 VAL A N 1
ATOM 2294 C CA . VAL A 1 278 ? -23.658 10.082 27.459 1.00 45.00 278 VAL A CA 1
ATOM 2295 C C . VAL A 1 278 ? -24.314 8.953 28.278 1.00 45.00 278 VAL A C 1
ATOM 2297 O O . VAL A 1 278 ? -23.849 8.613 29.365 1.00 45.00 278 VAL A O 1
ATOM 2300 N N . GLN A 1 279 ? -25.375 8.345 27.746 1.00 48.78 279 GLN A N 1
ATOM 2301 C CA . GLN A 1 279 ? -26.104 7.247 28.373 1.00 48.78 279 GLN A CA 1
ATOM 2302 C C . GLN A 1 279 ? -25.312 5.929 28.373 1.00 48.78 279 GLN A C 1
ATOM 2304 O O . GLN A 1 279 ? -25.213 5.270 29.406 1.00 48.78 279 GLN A O 1
ATOM 2309 N N . GLU A 1 280 ? -24.690 5.577 27.250 1.00 53.19 280 GLU A N 1
ATOM 2310 C CA . GLU A 1 280 ? -23.881 4.358 27.104 1.00 53.19 280 GLU A CA 1
ATOM 2311 C C . GLU A 1 280 ? -22.579 4.457 27.903 1.00 53.19 280 GLU A C 1
ATOM 2313 O O . GLU A 1 280 ? -22.159 3.499 28.557 1.00 53.19 280 GLU A O 1
ATOM 2318 N N . VAL A 1 281 ? -21.996 5.659 27.937 1.00 50.47 281 VAL A N 1
ATOM 2319 C CA . VAL A 1 281 ? -20.876 6.009 28.815 1.00 50.47 281 VAL A CA 1
ATOM 2320 C C . VAL A 1 281 ? -21.225 5.748 30.276 1.00 50.47 281 VAL A C 1
ATOM 2322 O O . VAL A 1 281 ? -20.458 5.108 30.992 1.00 50.47 281 VAL A O 1
ATOM 2325 N N . ALA A 1 282 ? -22.380 6.231 30.736 1.00 51.06 282 ALA A N 1
ATOM 2326 C CA . ALA A 1 282 ? -22.785 6.110 32.131 1.00 51.06 282 ALA A CA 1
ATOM 2327 C C . ALA A 1 282 ? -23.037 4.649 32.542 1.00 51.06 282 ALA A C 1
ATOM 2329 O O . ALA A 1 282 ? -22.655 4.248 33.644 1.00 51.06 282 ALA A O 1
ATOM 2330 N N . GLU A 1 283 ? -23.635 3.839 31.664 1.00 54.38 283 GLU A N 1
ATOM 2331 C CA . GLU A 1 283 ? -23.827 2.401 31.894 1.00 54.38 283 GLU A CA 1
ATOM 2332 C C . GLU A 1 283 ? -22.494 1.647 31.942 1.00 54.38 283 GLU A C 1
ATOM 2334 O O . GLU A 1 283 ? -22.288 0.803 32.820 1.00 54.38 283 GLU A O 1
ATOM 2339 N N . PHE A 1 284 ? -21.555 1.999 31.062 1.00 51.91 284 PHE A N 1
ATOM 2340 C CA . PHE A 1 284 ? -20.225 1.403 31.044 1.00 51.91 284 PHE A CA 1
ATOM 2341 C C . PHE A 1 284 ? -19.390 1.768 32.275 1.00 51.91 284 PHE A C 1
ATOM 2343 O O . PHE A 1 284 ? -18.823 0.880 32.918 1.00 51.91 284 PHE A O 1
ATOM 2350 N N . VAL A 1 285 ? -19.346 3.054 32.646 1.00 50.19 285 VAL A N 1
ATOM 2351 C CA . VAL A 1 285 ? -18.662 3.534 33.858 1.00 50.19 285 VAL A CA 1
ATOM 2352 C C . VAL A 1 285 ? -19.214 2.815 35.080 1.00 50.19 285 VAL A C 1
ATOM 2354 O O . VAL A 1 285 ? -18.449 2.283 35.879 1.00 50.19 285 VAL A O 1
ATOM 2357 N N . ARG A 1 286 ? -20.542 2.717 35.195 1.00 52.88 286 ARG A N 1
ATOM 2358 C CA . ARG A 1 286 ? -21.210 2.005 36.289 1.00 52.88 286 ARG A CA 1
ATOM 2359 C C . ARG A 1 286 ? -20.839 0.521 36.322 1.00 52.88 286 ARG A C 1
ATOM 2361 O O . ARG A 1 286 ? -20.523 -0.006 37.386 1.00 52.88 286 ARG A O 1
ATOM 2368 N N . GLY A 1 287 ? -20.845 -0.149 35.169 1.00 52.72 287 GLY A N 1
ATOM 2369 C CA . GLY A 1 287 ? -20.501 -1.568 35.054 1.00 52.72 287 GLY A CA 1
ATOM 2370 C C . GLY A 1 287 ? -19.026 -1.886 35.321 1.00 52.72 287 GLY A C 1
ATOM 2371 O O . GLY A 1 287 ? -18.733 -2.993 35.773 1.00 52.72 287 GLY A O 1
ATOM 2372 N N . THR A 1 288 ? -18.133 -0.929 35.055 1.00 49.31 288 THR A N 1
ATOM 2373 C CA . THR A 1 288 ? -16.677 -1.026 35.256 1.00 49.31 288 THR A CA 1
ATOM 2374 C C . THR A 1 288 ? -16.283 -0.690 36.693 1.00 49.31 288 THR A C 1
ATOM 2376 O O . THR A 1 288 ? -15.497 -1.397 37.310 1.00 49.31 288 THR A O 1
ATOM 2379 N N . LEU A 1 289 ? -16.870 0.358 37.275 1.00 47.97 289 LEU A N 1
ATOM 2380 C CA . LEU A 1 289 ? -16.679 0.697 38.686 1.00 47.97 289 LEU A CA 1
ATOM 2381 C C . LEU A 1 289 ? -17.259 -0.370 39.615 1.00 47.97 289 LEU A C 1
ATOM 2383 O O . LEU A 1 289 ? -16.680 -0.646 40.660 1.00 47.97 289 LEU A O 1
ATOM 2387 N N . GLY A 1 290 ? -18.374 -0.994 39.222 1.00 49.31 290 GLY A N 1
ATOM 2388 C CA . GLY A 1 290 ? -18.982 -2.095 39.965 1.00 49.31 290 GLY A CA 1
ATOM 2389 C C . GLY A 1 290 ? -18.177 -3.401 39.944 1.00 49.31 290 GLY A C 1
ATOM 2390 O O . GLY A 1 290 ? -18.428 -4.253 40.791 1.00 49.31 290 GLY A O 1
ATOM 2391 N N . SER A 1 291 ? -17.233 -3.575 39.007 1.00 44.12 291 SER A N 1
ATOM 2392 C CA . SER A 1 291 ? -16.333 -4.739 38.954 1.00 44.12 291 SER A CA 1
ATOM 2393 C C . SER A 1 291 ? -14.925 -4.457 39.487 1.00 44.12 291 SER A C 1
ATOM 2395 O O . SER A 1 291 ? -14.133 -5.387 39.642 1.00 44.12 291 SER A O 1
ATOM 2397 N N . MET A 1 292 ? -14.610 -3.201 39.831 1.00 41.31 292 MET A N 1
ATOM 2398 C CA . MET A 1 292 ? -13.353 -2.883 40.502 1.00 41.31 292 MET A CA 1
ATOM 2399 C C . MET A 1 292 ? -13.321 -3.486 41.916 1.00 41.31 292 MET A C 1
ATOM 2401 O O . MET A 1 292 ? -14.325 -3.427 42.631 1.00 41.31 292 MET A O 1
ATOM 2405 N N . PRO A 1 293 ? -12.171 -4.021 42.371 1.00 41.53 293 PRO A N 1
ATOM 2406 C CA . PRO A 1 293 ? -12.029 -4.514 43.733 1.00 41.53 293 PRO A CA 1
ATOM 2407 C C . PRO A 1 293 ? -12.374 -3.415 44.740 1.00 41.53 293 PRO A C 1
ATOM 2409 O O . PRO A 1 293 ? -11.758 -2.345 44.746 1.00 41.53 293 PRO A O 1
ATOM 2412 N N . SER A 1 294 ? -13.341 -3.687 45.615 1.00 44.53 294 SER A N 1
ATOM 2413 C CA . SER A 1 294 ? -13.643 -2.848 46.770 1.00 44.53 294 SER A CA 1
ATOM 2414 C C . SER A 1 294 ? -12.398 -2.782 47.649 1.00 44.53 294 SER A C 1
ATOM 2416 O O . SER A 1 294 ? -12.134 -3.689 48.430 1.00 44.53 294 SER A O 1
ATOM 2418 N N . THR A 1 295 ? -11.620 -1.712 47.496 1.00 48.03 295 THR A N 1
ATOM 2419 C CA . THR A 1 295 ? -10.409 -1.390 48.263 1.00 48.03 295 THR A CA 1
ATOM 2420 C C . THR A 1 295 ? -9.285 -2.426 48.182 1.00 48.03 295 THR A C 1
ATOM 2422 O O . THR A 1 295 ? -9.283 -3.430 48.886 1.00 48.03 295 THR A O 1
ATOM 2425 N N . VAL A 1 296 ? -8.227 -2.110 47.435 1.00 37.66 296 VAL A N 1
ATOM 2426 C CA . VAL A 1 296 ? -6.899 -2.635 47.766 1.00 37.66 296 VAL A CA 1
ATOM 2427 C C . VAL A 1 296 ? -5.959 -1.456 47.947 1.00 37.66 296 VAL A C 1
ATOM 2429 O O . VAL A 1 296 ? -5.804 -0.618 47.063 1.00 37.66 296 VAL A O 1
ATOM 2432 N N . HIS A 1 297 ? -5.390 -1.388 49.148 1.00 40.47 297 HIS A N 1
ATOM 2433 C CA . HIS A 1 297 ? -4.313 -0.509 49.582 1.00 40.47 297 HIS A CA 1
ATOM 2434 C C . HIS A 1 297 ? -3.181 -0.408 48.545 1.00 40.47 297 HIS A C 1
ATOM 2436 O O . HIS A 1 297 ? -2.193 -1.132 48.615 1.00 40.47 297 HIS A O 1
ATOM 2442 N N . ILE A 1 298 ? -3.287 0.534 47.616 1.00 39.97 298 ILE A N 1
ATOM 2443 C CA . ILE A 1 298 ? -2.161 1.024 46.827 1.00 39.97 298 ILE A CA 1
ATOM 2444 C C . ILE A 1 298 ? -2.109 2.520 47.095 1.00 39.97 298 ILE A C 1
ATOM 2446 O O . ILE A 1 298 ? -3.118 3.217 46.979 1.00 39.97 298 ILE A O 1
ATOM 2450 N N . GLY A 1 299 ? -0.952 2.964 47.590 1.00 40.25 299 GLY A N 1
ATOM 2451 C CA . GLY A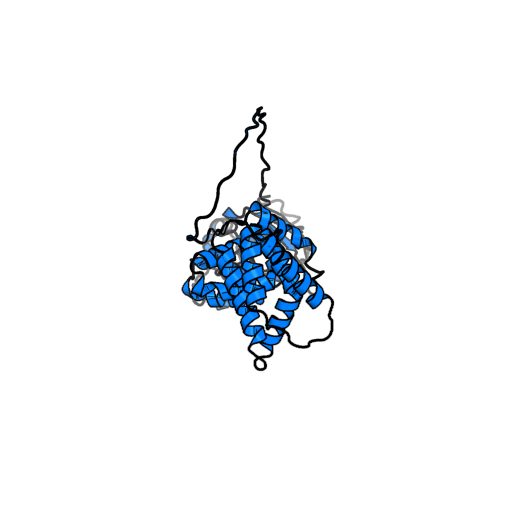 1 299 ? -0.712 4.309 48.097 1.00 40.25 299 GLY A CA 1
ATOM 2452 C C . GLY A 1 299 ? -1.284 5.395 47.192 1.00 40.25 299 GLY A C 1
ATOM 2453 O O . GLY A 1 299 ? -1.324 5.246 45.975 1.00 40.25 299 GLY A O 1
ATOM 2454 N N . GLN A 1 300 ? -1.740 6.465 47.838 1.00 42.75 300 GLN A N 1
ATOM 2455 C CA . GLN A 1 300 ? -2.406 7.644 47.288 1.00 42.75 300 GLN A CA 1
ATOM 2456 C C . GLN A 1 300 ? -1.759 8.167 45.988 1.00 42.75 300 GLN A C 1
ATOM 2458 O O . GLN A 1 300 ? -0.990 9.123 46.005 1.00 42.75 300 GLN A O 1
ATOM 2463 N N . SER A 1 301 ? -2.093 7.567 44.847 1.00 42.50 301 SER A N 1
ATOM 2464 C CA . SER A 1 301 ? -1.879 8.159 43.531 1.00 42.50 301 SER A CA 1
ATOM 2465 C C . SER A 1 301 ? -3.105 9.005 43.204 1.00 42.50 301 SER A C 1
ATOM 2467 O O . SER A 1 301 ? -4.245 8.564 43.382 1.00 42.50 301 SER A O 1
ATOM 2469 N N . MET A 1 302 ? -2.878 10.224 42.716 1.00 37.12 302 MET A N 1
ATOM 2470 C CA . MET A 1 302 ? -3.923 11.148 42.262 1.00 37.12 302 MET A CA 1
ATOM 2471 C C . MET A 1 302 ? -4.932 10.508 41.296 1.00 37.12 302 MET A C 1
ATOM 2473 O O . MET A 1 302 ? -6.077 10.954 41.233 1.00 37.12 302 MET A O 1
ATOM 2477 N N . ASP A 1 303 ? -4.541 9.453 40.588 1.00 46.44 303 ASP A N 1
ATOM 2478 C CA . ASP A 1 303 ? -5.387 8.763 39.616 1.00 46.44 303 ASP A CA 1
ATOM 2479 C C . ASP A 1 303 ? -6.493 7.934 40.284 1.00 46.44 303 ASP A C 1
ATOM 2481 O O . ASP A 1 303 ? -7.629 7.926 39.811 1.00 46.44 303 ASP A O 1
ATOM 2485 N N . VAL A 1 304 ? -6.222 7.343 41.455 1.00 45.50 304 VAL A N 1
ATOM 2486 C CA . VAL A 1 304 ? -7.231 6.627 42.259 1.00 45.50 304 VAL A CA 1
ATOM 2487 C C . VAL A 1 304 ? -8.264 7.606 42.818 1.00 45.50 304 VAL A C 1
ATOM 2489 O O . VAL A 1 304 ? -9.457 7.314 42.842 1.00 45.50 304 VAL A O 1
ATOM 2492 N N . VAL A 1 305 ? -7.825 8.803 43.213 1.00 41.72 305 VAL A N 1
ATOM 2493 C CA . VAL A 1 305 ? -8.706 9.861 43.732 1.00 41.72 305 VAL A CA 1
ATOM 2494 C C . VAL A 1 305 ? -9.582 10.447 42.620 1.00 41.72 305 VAL A C 1
ATOM 2496 O O . VAL A 1 305 ? -10.767 10.700 42.847 1.00 41.72 305 VAL A O 1
ATOM 2499 N N . LYS A 1 306 ? -9.045 10.614 41.402 1.00 43.94 306 LYS A N 1
ATOM 2500 C CA . LYS A 1 306 ? -9.823 11.029 40.221 1.00 43.94 306 LYS A CA 1
ATOM 2501 C C . LYS A 1 306 ? -10.855 9.973 39.832 1.00 43.94 306 LYS A C 1
ATOM 2503 O O . LYS A 1 306 ? -12.015 10.321 39.642 1.00 43.94 306 LYS A O 1
ATOM 2508 N N . LEU A 1 307 ? -10.478 8.694 39.814 1.00 43.97 307 LEU A N 1
ATOM 2509 C CA . LEU A 1 307 ? -11.395 7.582 39.543 1.00 43.97 307 LEU A CA 1
ATOM 2510 C C . LEU A 1 307 ? -12.488 7.452 40.612 1.00 43.97 307 LEU A C 1
ATOM 2512 O O . LEU A 1 307 ? -13.657 7.305 40.273 1.00 43.97 307 LEU A O 1
ATOM 2516 N N . GLN A 1 308 ? -12.148 7.602 41.896 1.00 44.75 308 GLN A N 1
ATOM 2517 C CA . GLN A 1 308 ? -13.135 7.645 42.982 1.00 44.75 308 GLN A CA 1
ATOM 2518 C C . GLN A 1 308 ? -14.051 8.871 42.898 1.00 44.75 308 GLN A C 1
ATOM 2520 O O . GLN A 1 308 ? -15.218 8.792 43.276 1.00 44.75 308 GLN A O 1
ATOM 2525 N N . SER A 1 309 ? -13.546 10.002 42.405 1.00 39.88 309 SER A N 1
ATOM 2526 C CA . SER A 1 309 ? -14.356 11.204 42.196 1.00 39.88 309 SER A CA 1
ATOM 2527 C C . SER A 1 309 ? -15.332 11.008 41.039 1.00 39.88 309 SER A C 1
ATOM 2529 O O . SER A 1 309 ? -16.514 11.281 41.212 1.00 39.88 309 SER A O 1
ATOM 2531 N N . ILE A 1 310 ? -14.877 10.435 39.920 1.00 47.03 310 ILE A N 1
ATOM 2532 C CA . ILE A 1 310 ? -15.727 10.061 38.780 1.00 47.03 310 ILE A CA 1
ATOM 2533 C C . ILE A 1 310 ? -16.789 9.042 39.216 1.00 47.03 310 ILE A C 1
ATOM 2535 O O . ILE A 1 310 ? -17.963 9.218 38.901 1.00 47.03 310 ILE A O 1
ATOM 2539 N N . ALA A 1 311 ? -16.416 8.046 40.025 1.00 43.19 311 ALA A N 1
ATOM 2540 C CA . ALA A 1 311 ? -17.354 7.077 40.586 1.00 43.19 311 ALA A CA 1
ATOM 2541 C C . ALA A 1 311 ? -18.459 7.735 41.415 1.00 43.19 311 ALA A C 1
ATOM 2543 O O . ALA A 1 311 ? -19.643 7.527 41.163 1.00 43.19 311 ALA A O 1
ATOM 2544 N N . ARG A 1 312 ? -18.080 8.629 42.333 1.00 43.50 312 ARG A N 1
ATOM 2545 C CA . ARG A 1 312 ? -19.037 9.389 43.147 1.00 43.50 312 ARG A CA 1
ATOM 2546 C C . ARG A 1 312 ? -19.881 10.360 42.321 1.00 43.50 312 ARG A C 1
ATOM 2548 O O . ARG A 1 312 ? -21.007 10.652 42.711 1.00 43.50 312 ARG A O 1
ATOM 2555 N N . THR A 1 313 ? -19.363 10.875 41.204 1.00 44.03 313 THR A N 1
ATOM 2556 C CA . THR A 1 313 ? -20.124 11.724 40.277 1.00 44.03 313 THR A CA 1
ATOM 2557 C C . THR A 1 313 ? -21.189 10.916 39.541 1.00 44.03 313 THR A C 1
ATOM 2559 O O . THR A 1 313 ? -22.325 11.379 39.458 1.00 44.03 313 THR A O 1
ATOM 2562 N N . VAL A 1 314 ? -20.871 9.699 39.094 1.00 46.06 314 VAL A N 1
ATOM 2563 C CA . VAL A 1 314 ? -21.827 8.791 38.434 1.00 46.06 314 VAL A CA 1
ATOM 2564 C C . VAL A 1 314 ? -22.865 8.223 39.411 1.00 46.06 314 VAL A C 1
ATOM 2566 O O . VAL A 1 314 ? -24.016 8.032 39.023 1.00 46.06 314 VAL A O 1
ATOM 2569 N N . ASP A 1 315 ? -22.508 8.053 40.686 1.00 43.59 315 ASP A N 1
ATOM 2570 C CA . ASP A 1 315 ? -23.447 7.702 41.765 1.00 43.59 315 ASP A CA 1
ATOM 2571 C C . ASP A 1 315 ? -24.277 8.897 42.271 1.00 43.59 315 ASP A C 1
ATOM 2573 O O . ASP A 1 315 ? -25.230 8.736 43.040 1.00 43.59 315 ASP A O 1
ATOM 2577 N N . SER A 1 316 ? -23.929 10.123 41.869 1.00 40.72 316 SER A N 1
ATOM 2578 C CA . SER A 1 316 ? -24.644 11.319 42.305 1.00 40.72 316 SER A CA 1
ATOM 2579 C C . SER A 1 316 ? -26.002 11.454 41.611 1.00 40.72 316 SER A C 1
ATOM 2581 O O . SER A 1 316 ? -26.234 10.975 40.499 1.00 40.72 316 SER A O 1
ATOM 2583 N N . ARG A 1 317 ? -26.916 12.197 42.245 1.00 37.75 317 ARG A N 1
ATOM 2584 C CA . ARG A 1 317 ? -28.274 12.457 41.729 1.00 37.75 317 ARG A CA 1
ATOM 2585 C C . ARG A 1 317 ? -28.307 13.199 40.382 1.00 37.75 317 ARG A C 1
ATOM 2587 O O . ARG A 1 317 ? -29.383 13.330 39.819 1.00 37.75 317 ARG A O 1
ATOM 2594 N N . LEU A 1 318 ? -27.163 13.655 39.863 1.00 39.72 318 LEU A N 1
ATOM 2595 C CA . LEU A 1 318 ? -27.036 14.215 38.512 1.00 39.72 318 LEU A CA 1
ATOM 2596 C C . LEU A 1 318 ? -27.199 13.152 37.409 1.00 39.72 318 LEU A C 1
ATOM 2598 O O . LEU A 1 318 ? -27.620 13.498 36.312 1.00 39.72 318 LEU A O 1
ATOM 2602 N N . PHE A 1 319 ? -26.923 11.874 37.707 1.00 38.12 319 PHE A N 1
ATOM 2603 C CA . PHE A 1 319 ? -27.071 10.734 36.780 1.00 38.12 319 PHE A CA 1
ATOM 2604 C C . PHE A 1 319 ? -28.083 9.680 37.267 1.00 38.12 319 PHE A C 1
ATOM 2606 O O . PHE A 1 319 ? -28.246 8.621 36.655 1.00 38.12 319 PHE A O 1
ATOM 2613 N N . SER A 1 320 ? -28.781 9.958 38.370 1.00 39.91 320 SER A N 1
ATOM 2614 C CA . SER A 1 320 ? -29.861 9.119 38.885 1.00 39.91 320 SER A CA 1
ATOM 2615 C C . SER A 1 320 ? -31.195 9.670 38.381 1.00 39.91 320 SER A C 1
ATOM 2617 O O . SER A 1 320 ? -31.642 10.728 38.822 1.00 39.91 320 SER A O 1
ATOM 2619 N N . PHE A 1 321 ? -31.827 8.978 37.431 1.00 35.56 321 PHE A N 1
ATOM 2620 C CA . PHE A 1 321 ? -33.157 9.358 36.957 1.00 35.56 321 PHE A CA 1
ATOM 2621 C C . PHE A 1 321 ? -34.238 8.944 37.972 1.00 35.56 321 PHE A C 1
ATOM 2623 O O . PHE A 1 321 ? -34.271 7.782 38.393 1.00 35.56 321 PHE A O 1
ATOM 2630 N N . PRO A 1 322 ? -35.178 9.840 38.325 1.00 37.66 322 PRO A N 1
ATOM 2631 C CA . PRO A 1 322 ? -36.383 9.479 39.055 1.00 37.66 322 PRO A CA 1
ATOM 2632 C C . PRO A 1 322 ? -37.338 8.794 38.072 1.00 37.66 322 PRO A C 1
ATOM 2634 O O . PRO A 1 322 ? -38.159 9.435 37.424 1.00 37.66 322 PRO A O 1
ATOM 2637 N N . GLY A 1 323 ? -37.176 7.486 37.890 1.00 39.00 323 GLY A N 1
ATOM 2638 C CA . GLY A 1 323 ? -37.909 6.774 36.845 1.00 39.00 323 GLY A CA 1
ATOM 2639 C C . GLY A 1 323 ? -37.864 5.259 36.946 1.00 39.00 323 GLY A C 1
ATOM 2640 O O . GLY A 1 323 ? -37.892 4.589 35.925 1.00 39.00 323 GLY A O 1
ATOM 2641 N N . HIS A 1 324 ? -37.802 4.702 38.154 1.00 32.62 324 HIS A N 1
ATOM 2642 C CA . HIS A 1 324 ? -38.211 3.317 38.371 1.00 32.62 324 HIS A CA 1
ATOM 2643 C C . HIS A 1 324 ? -39.322 3.326 39.415 1.00 32.62 324 HIS A C 1
ATOM 2645 O O . HIS A 1 324 ? -39.085 3.250 40.620 1.00 32.62 324 HIS A O 1
ATOM 2651 N N . VAL A 1 325 ? -40.560 3.471 38.938 1.00 32.06 325 VAL A N 1
ATOM 2652 C CA . VAL A 1 325 ? -41.739 3.174 39.749 1.00 32.06 325 VAL A CA 1
ATOM 2653 C C . VAL A 1 325 ? -41.646 1.692 40.098 1.00 32.06 325 VAL A C 1
ATOM 2655 O O . VAL A 1 325 ? -41.870 0.817 39.263 1.00 32.06 325 VAL A O 1
ATOM 2658 N N . ARG A 1 326 ? -41.263 1.405 41.344 1.00 32.12 326 ARG A N 1
ATOM 2659 C CA . ARG A 1 326 ? -41.665 0.169 42.009 1.00 32.12 326 ARG A CA 1
ATOM 2660 C C . ARG A 1 326 ? -43.186 0.205 42.070 1.00 32.12 326 ARG A C 1
ATOM 2662 O O . ARG A 1 326 ? -43.760 1.072 42.722 1.00 32.12 326 ARG A O 1
ATOM 2669 N N . ALA A 1 327 ? -43.827 -0.708 41.354 1.00 30.77 327 ALA A N 1
ATOM 2670 C CA . ALA A 1 327 ? -45.236 -0.979 41.546 1.00 30.77 327 ALA A CA 1
ATOM 2671 C C . ALA A 1 327 ? -45.475 -1.397 43.008 1.00 30.77 327 ALA A C 1
ATOM 2673 O O . ALA A 1 327 ? -44.797 -2.292 43.512 1.00 30.77 327 ALA A O 1
ATOM 2674 N N . GLY A 1 328 ? -46.454 -0.757 43.651 1.00 29.25 328 GLY A N 1
ATOM 2675 C CA . GLY A 1 328 ? -47.101 -1.246 44.869 1.00 29.25 328 GLY A CA 1
ATOM 2676 C C . GLY A 1 328 ? -47.009 -0.304 46.068 1.00 29.25 328 GLY A C 1
ATOM 2677 O O . GLY A 1 328 ? -46.008 -0.308 46.776 1.00 29.25 328 GLY A O 1
ATOM 2678 N N . GLY A 1 329 ? -48.093 0.430 46.338 1.00 29.17 329 GLY A N 1
ATOM 2679 C CA . GLY A 1 329 ? -48.325 1.076 47.635 1.00 29.17 329 GLY A CA 1
ATOM 2680 C C . GLY A 1 329 ? -48.959 2.459 47.540 1.00 29.17 329 GLY A C 1
ATOM 2681 O O . GLY A 1 329 ? -48.279 3.462 47.693 1.00 29.17 329 GLY A O 1
ATOM 2682 N N . SER A 1 330 ? -50.261 2.487 47.272 1.00 29.20 330 SER A N 1
ATOM 2683 C CA . SER A 1 330 ? -51.163 3.643 47.308 1.00 29.20 330 SER A CA 1
ATOM 2684 C C . SER A 1 330 ? -51.083 4.458 48.604 1.00 29.20 330 SER A C 1
ATOM 2686 O O . SER A 1 330 ? -51.147 3.880 49.689 1.00 29.20 330 SER A O 1
ATOM 2688 N N . GLY A 1 331 ? -51.080 5.786 48.481 1.00 29.11 331 GLY A N 1
ATOM 2689 C CA . GLY A 1 331 ? -51.308 6.692 49.601 1.00 29.11 331 GLY A CA 1
ATOM 2690 C C . GLY A 1 331 ? -51.220 8.166 49.214 1.00 29.11 331 GLY A C 1
ATOM 2691 O O . GLY A 1 331 ? -50.131 8.724 49.195 1.00 29.11 331 GLY A O 1
ATOM 2692 N N . ASP A 1 332 ? -52.398 8.751 49.012 1.00 30.66 332 ASP A N 1
ATOM 2693 C CA . ASP A 1 332 ? -52.765 10.117 49.403 1.00 30.66 332 ASP A CA 1
ATOM 2694 C C . ASP A 1 332 ? -52.724 11.272 48.379 1.00 30.66 332 ASP A C 1
ATOM 2696 O O . ASP A 1 332 ? -51.875 11.379 47.494 1.00 30.66 332 ASP A O 1
ATOM 2700 N N . ASP A 1 333 ? -53.763 12.092 48.537 1.00 31.00 333 ASP A N 1
ATOM 2701 C CA . ASP A 1 333 ? -54.330 13.143 47.699 1.00 31.00 333 ASP A CA 1
ATOM 2702 C C . ASP A 1 333 ? -53.459 14.400 47.548 1.00 31.00 333 ASP A C 1
ATOM 2704 O O . ASP A 1 333 ? -52.734 14.798 48.458 1.00 31.00 333 ASP A O 1
ATOM 2708 N N . GLY A 1 334 ? -53.653 15.149 46.449 1.00 30.06 334 GLY A N 1
ATOM 2709 C CA . GLY A 1 334 ? -53.314 16.578 46.474 1.00 30.06 334 GLY A CA 1
ATOM 2710 C C . GLY A 1 334 ? -53.088 17.307 45.148 1.00 30.06 334 GLY A C 1
ATOM 2711 O O . GLY A 1 334 ? -51.956 17.538 44.756 1.00 30.06 334 GLY A O 1
ATOM 2712 N N . ARG A 1 335 ? -54.185 17.797 44.557 1.00 30.00 335 ARG A N 1
ATOM 2713 C CA . ARG A 1 335 ? -54.355 19.149 43.964 1.00 30.00 335 ARG A CA 1
ATOM 2714 C C . ARG A 1 335 ? -53.384 19.681 42.873 1.00 30.00 335 ARG A C 1
ATOM 2716 O O . ARG A 1 335 ? -52.255 20.083 43.113 1.00 30.00 335 ARG A O 1
ATOM 2723 N N . VAL A 1 336 ? -53.979 19.869 41.690 1.00 30.14 336 VAL A N 1
ATOM 2724 C CA . VAL A 1 336 ? -53.631 20.750 40.540 1.00 30.14 336 VAL A CA 1
ATOM 2725 C C . VAL A 1 336 ? -53.674 22.243 40.986 1.00 30.14 336 VAL A C 1
ATOM 2727 O O . VAL A 1 336 ? -54.489 22.538 41.868 1.00 30.14 336 VAL A O 1
ATOM 2730 N N . PRO A 1 337 ? -52.865 23.199 40.445 1.00 41.25 337 PRO A N 1
ATOM 2731 C CA . PRO A 1 337 ? -53.228 23.872 39.184 1.00 41.25 337 PRO A CA 1
ATOM 2732 C C . PRO A 1 337 ? -52.117 24.336 38.209 1.00 41.25 337 PRO A C 1
ATOM 2734 O O . PRO A 1 337 ? -51.124 24.939 38.587 1.00 41.25 337 PRO A O 1
ATOM 2737 N N . VAL A 1 338 ? -52.396 24.083 36.920 1.00 31.95 338 VAL A N 1
ATOM 2738 C CA . VAL A 1 338 ? -52.485 25.016 35.767 1.00 31.95 338 VAL A CA 1
ATOM 2739 C C . VAL A 1 338 ? -51.414 26.108 35.575 1.00 31.95 338 VAL A C 1
ATOM 2741 O O . VAL A 1 338 ? -51.317 27.048 36.353 1.00 31.95 338 VAL A O 1
ATOM 2744 N N . GLY A 1 339 ? -50.776 26.086 34.393 1.00 29.30 339 GLY A N 1
ATOM 2745 C CA . GLY A 1 339 ? -50.103 27.244 33.787 1.00 29.30 339 GLY A CA 1
ATOM 2746 C C . GLY A 1 339 ? -49.461 26.946 32.420 1.00 29.30 339 GLY A C 1
ATOM 2747 O O . GLY A 1 339 ? -48.306 26.549 32.350 1.00 29.30 339 GLY A O 1
ATOM 2748 N N . ARG A 1 340 ? -50.211 27.141 31.326 1.00 29.39 340 ARG A N 1
ATOM 2749 C CA . ARG A 1 340 ? -49.704 27.465 29.964 1.00 29.39 340 ARG A CA 1
ATOM 2750 C C . ARG A 1 340 ? -49.582 29.008 29.869 1.00 29.39 340 ARG A C 1
ATOM 2752 O O . ARG A 1 340 ? -50.271 29.638 30.674 1.00 29.39 340 ARG A O 1
ATOM 2759 N N . PRO A 1 341 ? -48.836 29.651 28.930 1.00 41.19 341 PRO A N 1
ATOM 2760 C CA . PRO A 1 341 ? -48.815 29.339 27.484 1.00 41.19 341 PRO A CA 1
ATOM 2761 C C . PRO A 1 341 ? -47.455 29.564 26.746 1.00 41.19 341 PRO A C 1
ATOM 2763 O O . PRO A 1 341 ? -46.536 30.164 27.280 1.00 41.19 341 PRO A O 1
ATOM 2766 N N . ALA A 1 342 ? -47.220 28.854 25.631 1.00 29.78 342 ALA A N 1
ATOM 2767 C CA . ALA A 1 342 ? -47.171 29.328 24.226 1.00 29.78 342 ALA A CA 1
ATOM 2768 C C . ALA A 1 342 ? -45.938 30.157 23.794 1.00 29.78 342 ALA A C 1
ATOM 2770 O O . ALA A 1 342 ? -45.739 31.255 24.296 1.00 29.78 342 ALA A O 1
ATOM 2771 N N . ALA A 1 343 ? -45.197 29.671 22.786 1.00 29.39 343 ALA A N 1
ATOM 2772 C CA . ALA A 1 343 ? -45.146 30.226 21.417 1.00 29.39 343 ALA A CA 1
ATOM 2773 C C . ALA A 1 343 ? -43.908 29.719 20.630 1.00 29.39 343 ALA A C 1
ATOM 2775 O O . ALA A 1 343 ? -42.778 29.833 21.094 1.00 29.39 343 ALA A O 1
ATOM 2776 N N . ASP A 1 344 ? -44.185 29.176 19.440 1.00 27.05 344 ASP A N 1
ATOM 2777 C CA . ASP A 1 344 ? -43.329 28.959 18.251 1.00 27.05 344 ASP A CA 1
ATOM 2778 C C . ASP A 1 344 ? -42.690 30.279 17.715 1.00 27.05 344 ASP A C 1
ATOM 2780 O O . ASP A 1 344 ? -42.986 31.324 18.302 1.00 27.05 344 ASP A O 1
ATOM 2784 N N . PRO A 1 345 ? -41.950 30.352 16.567 1.00 40.25 345 PRO A N 1
ATOM 2785 C CA . PRO A 1 345 ? -41.571 29.317 15.579 1.00 40.25 345 PRO A CA 1
ATOM 2786 C C . PRO A 1 345 ? -40.106 29.349 15.051 1.00 40.25 345 PRO A C 1
ATOM 2788 O O . PRO A 1 345 ? -39.343 30.284 15.264 1.00 40.25 345 PRO A O 1
ATOM 2791 N N . ALA A 1 346 ? -39.790 28.289 14.293 1.00 29.45 346 ALA A N 1
ATOM 2792 C CA . ALA A 1 346 ? -38.936 28.146 13.096 1.00 29.45 346 ALA A CA 1
ATOM 2793 C C . ALA A 1 346 ? -38.098 29.329 12.558 1.00 29.45 346 ALA A C 1
ATOM 2795 O O . ALA A 1 346 ? -38.634 30.417 12.411 1.00 29.45 346 ALA A O 1
ATOM 2796 N N . VAL A 1 347 ? -36.888 29.033 12.036 1.00 28.56 347 VAL A N 1
ATOM 2797 C CA . VAL A 1 347 ? -36.439 29.366 10.655 1.00 28.56 347 VAL A CA 1
ATOM 2798 C C . VAL A 1 347 ? -35.287 28.433 10.204 1.00 28.56 347 VAL A C 1
ATOM 2800 O O . VAL A 1 347 ? -34.429 28.040 10.988 1.00 28.56 347 VAL A O 1
ATOM 2803 N N . ASN A 1 348 ? -35.364 28.092 8.912 1.00 27.75 348 ASN A N 1
ATOM 2804 C CA . ASN A 1 348 ? -34.539 27.280 8.007 1.00 27.75 348 ASN A CA 1
ATOM 2805 C C . ASN A 1 348 ? -33.132 27.828 7.658 1.00 27.75 348 ASN A C 1
ATOM 2807 O O . ASN A 1 348 ? -32.801 28.957 8.001 1.00 27.75 348 ASN A O 1
ATOM 2811 N N . HIS A 1 349 ? -32.450 27.044 6.798 1.00 27.23 349 HIS A N 1
ATOM 2812 C CA . HIS A 1 349 ? -31.272 27.312 5.943 1.00 27.23 349 HIS A CA 1
ATOM 2813 C C . HIS A 1 349 ? -29.930 26.849 6.543 1.00 27.23 349 HIS A C 1
ATOM 2815 O O . HIS A 1 349 ? -29.683 27.031 7.724 1.00 27.23 349 HIS A O 1
ATOM 2821 N N . GLU A 1 350 ? -29.006 26.201 5.832 1.00 26.05 350 GLU A N 1
ATOM 2822 C CA . GLU A 1 350 ? -28.845 25.934 4.400 1.00 26.05 350 GLU A CA 1
ATOM 2823 C C . GLU A 1 350 ? -27.805 24.808 4.229 1.00 26.05 350 GLU A C 1
ATOM 2825 O O . GLU A 1 350 ? -26.886 24.664 5.036 1.00 26.05 350 GLU A O 1
ATOM 2830 N N . GLN A 1 351 ? -27.964 24.006 3.177 1.00 24.70 351 GLN A N 1
ATOM 2831 C CA . GLN A 1 351 ? -26.941 23.101 2.649 1.00 24.70 351 GLN A CA 1
ATOM 2832 C C . GLN A 1 351 ? -25.830 23.908 1.966 1.00 24.70 351 GLN A C 1
ATOM 2834 O O . GLN A 1 351 ? -26.149 24.874 1.288 1.00 24.70 351 GLN A O 1
ATOM 2839 N N . GLU A 1 352 ? -24.575 23.448 2.039 1.00 26.94 352 GLU A N 1
ATOM 2840 C CA . GLU A 1 352 ? -23.765 23.122 0.848 1.00 26.94 352 GLU A CA 1
ATOM 2841 C C . GLU A 1 352 ? -22.405 22.464 1.208 1.00 26.94 352 GLU A C 1
ATOM 2843 O O . GLU A 1 352 ? -21.995 22.480 2.372 1.00 26.94 352 GLU A O 1
ATOM 2848 N N . PRO A 1 353 ? -21.749 21.777 0.245 1.00 28.88 353 PRO A N 1
ATOM 2849 C CA . PRO A 1 353 ? -20.931 20.590 0.489 1.00 28.88 353 PRO A CA 1
ATOM 2850 C C . PRO A 1 353 ? -19.420 20.863 0.445 1.00 28.88 353 PRO A C 1
ATOM 2852 O O . PRO A 1 353 ? -18.956 21.813 -0.180 1.00 28.88 353 PRO A O 1
ATOM 2855 N N . ILE A 1 354 ? -18.617 19.961 1.023 1.00 25.77 354 ILE A N 1
ATOM 2856 C CA . ILE A 1 354 ? -17.161 19.959 0.820 1.00 25.77 354 ILE A CA 1
ATOM 2857 C C . ILE A 1 354 ? -16.745 18.687 0.083 1.00 25.77 354 ILE A C 1
ATOM 2859 O O . ILE A 1 354 ? -16.817 17.574 0.600 1.00 25.77 354 ILE A O 1
ATOM 2863 N N . ALA A 1 355 ? -16.298 18.907 -1.151 1.00 25.78 355 ALA A N 1
ATOM 2864 C CA . ALA A 1 355 ? -15.692 17.947 -2.053 1.00 25.78 355 ALA A CA 1
ATOM 2865 C C . ALA A 1 355 ? -14.335 17.440 -1.526 1.00 25.78 355 ALA A C 1
ATOM 2867 O O . ALA A 1 355 ? -13.417 18.219 -1.270 1.00 25.78 355 ALA A O 1
ATOM 2868 N N . GLY A 1 356 ? -14.185 16.117 -1.430 1.00 26.09 356 GLY A N 1
ATOM 2869 C CA . GLY A 1 356 ? -12.904 15.442 -1.221 1.00 26.09 356 GLY A CA 1
ATOM 2870 C C . GLY A 1 356 ? -12.254 15.093 -2.559 1.00 26.09 356 GLY A C 1
ATOM 2871 O O . GLY A 1 356 ? -12.574 14.074 -3.165 1.00 26.09 356 GLY A O 1
ATOM 2872 N N . GLY A 1 357 ? -11.346 15.947 -3.033 1.00 25.83 357 GLY A N 1
ATOM 2873 C CA . GLY A 1 357 ? -10.529 15.693 -4.219 1.00 25.83 357 GLY A CA 1
ATOM 2874 C C . GLY A 1 357 ? -9.426 14.669 -3.938 1.00 25.83 357 GLY A C 1
ATOM 2875 O O . GLY A 1 357 ? -8.515 14.926 -3.151 1.00 25.83 357 GLY A O 1
ATOM 2876 N N . GLY A 1 358 ? -9.494 13.519 -4.611 1.00 29.84 358 GLY A N 1
ATOM 2877 C CA . GLY A 1 358 ? -8.447 12.500 -4.602 1.00 29.84 358 GLY A CA 1
ATOM 2878 C C . GLY A 1 358 ? -7.160 13.001 -5.261 1.00 29.84 358 GLY A C 1
ATOM 2879 O O . GLY A 1 358 ? -7.165 13.444 -6.409 1.00 29.84 358 GLY A O 1
ATOM 2880 N N . LYS A 1 359 ? -6.038 12.913 -4.541 1.00 34.75 359 LYS A N 1
ATOM 2881 C CA . LYS A 1 359 ? -4.697 13.119 -5.100 1.00 34.75 359 LYS A CA 1
ATOM 2882 C C . LYS A 1 359 ? -4.130 11.766 -5.538 1.00 34.75 359 LYS A C 1
ATOM 2884 O O . LYS A 1 359 ? -4.114 10.817 -4.760 1.00 34.75 359 LYS A O 1
ATOM 2889 N N . GLY A 1 360 ? -3.726 11.685 -6.806 1.00 33.94 360 GLY A N 1
ATOM 2890 C CA . GLY A 1 360 ? -3.180 10.483 -7.439 1.00 33.94 360 GLY A CA 1
ATOM 2891 C C . GLY A 1 360 ? -1.852 10.011 -6.838 1.00 33.94 360 GLY A C 1
ATOM 2892 O O . GLY A 1 360 ? -1.181 10.742 -6.111 1.00 33.94 360 GLY A O 1
ATOM 2893 N N . SER A 1 361 ? -1.470 8.776 -7.171 1.00 37.81 361 SER A N 1
ATOM 2894 C CA . SER A 1 361 ? -0.203 8.180 -6.734 1.00 37.81 361 SER A CA 1
ATOM 2895 C C . SER A 1 361 ? 0.942 8.706 -7.601 1.00 37.81 361 SER A C 1
ATOM 2897 O O . SER A 1 361 ? 0.850 8.689 -8.829 1.00 37.81 361 SER A O 1
ATOM 2899 N N . THR A 1 362 ? 2.017 9.187 -6.976 1.00 37.44 362 THR A N 1
ATOM 2900 C CA . THR A 1 362 ? 3.228 9.630 -7.685 1.00 37.44 362 THR A CA 1
ATOM 2901 C C . THR A 1 362 ? 4.364 8.669 -7.375 1.00 37.44 362 THR A C 1
ATOM 2903 O O . THR A 1 362 ? 4.684 8.465 -6.209 1.00 37.44 362 THR A O 1
ATOM 2906 N N . LEU A 1 363 ? 4.982 8.090 -8.400 1.00 35.09 363 LEU A N 1
ATOM 2907 C CA . LEU A 1 363 ? 6.227 7.336 -8.259 1.00 35.09 363 LEU A CA 1
ATOM 2908 C C . LEU A 1 363 ? 7.387 8.242 -8.677 1.00 35.09 363 LEU A C 1
ATOM 2910 O O . LEU A 1 363 ? 7.335 8.831 -9.757 1.00 35.09 363 LEU A O 1
ATOM 2914 N N . SER A 1 364 ? 8.411 8.377 -7.840 1.00 32.72 364 SER A N 1
ATOM 2915 C CA . SER A 1 364 ? 9.666 9.030 -8.223 1.00 32.72 364 SER A CA 1
ATOM 2916 C C . SER A 1 364 ? 10.711 7.957 -8.483 1.00 32.72 364 SER A C 1
ATOM 2918 O O . SER A 1 364 ? 10.998 7.175 -7.585 1.00 32.72 364 SER A O 1
ATOM 2920 N N . ALA A 1 365 ? 11.272 7.899 -9.689 1.00 34.22 365 ALA A N 1
ATOM 2921 C CA . ALA A 1 365 ? 12.448 7.073 -9.945 1.00 34.22 365 ALA A CA 1
ATOM 2922 C C . ALA A 1 365 ? 13.704 7.937 -9.753 1.00 34.22 365 ALA A C 1
ATOM 2924 O O . ALA A 1 365 ? 13.836 8.952 -10.434 1.00 34.22 365 ALA A O 1
ATOM 2925 N N . VAL A 1 366 ? 14.580 7.581 -8.812 1.00 32.62 366 VAL A N 1
ATOM 2926 C CA . VAL A 1 366 ? 15.871 8.233 -8.543 1.00 32.62 366 VAL A CA 1
ATOM 2927 C C . VAL A 1 366 ? 16.969 7.273 -8.980 1.00 32.62 366 VAL A C 1
ATOM 2929 O O . VAL A 1 366 ? 17.051 6.177 -8.463 1.00 32.62 366 VAL A O 1
ATOM 2932 N N . HIS A 1 367 ? 17.838 7.641 -9.913 1.00 45.19 367 HIS A N 1
ATOM 2933 C CA . HIS A 1 367 ? 18.979 6.790 -10.273 1.00 45.19 367 HIS A CA 1
ATOM 2934 C C . HIS A 1 367 ? 20.191 7.131 -9.386 1.00 45.19 367 HIS A C 1
ATOM 2936 O O . HIS A 1 367 ? 20.847 8.145 -9.625 1.00 45.19 367 HIS A O 1
ATOM 2942 N N . ARG A 1 368 ? 20.496 6.329 -8.354 1.00 28.88 368 ARG A N 1
ATOM 2943 C CA . ARG A 1 368 ? 21.738 6.447 -7.558 1.00 28.88 368 ARG A CA 1
ATOM 2944 C C . ARG A 1 368 ? 22.611 5.204 -7.727 1.00 28.88 368 ARG A C 1
ATOM 2946 O O . ARG A 1 368 ? 22.115 4.089 -7.656 1.00 28.88 368 ARG A O 1
ATOM 2953 N N . GLY A 1 369 ? 23.909 5.418 -7.936 1.00 28.78 369 GLY A N 1
ATOM 2954 C CA . GLY A 1 369 ? 24.924 4.369 -7.838 1.00 28.78 369 GLY A CA 1
ATOM 2955 C C . GLY A 1 3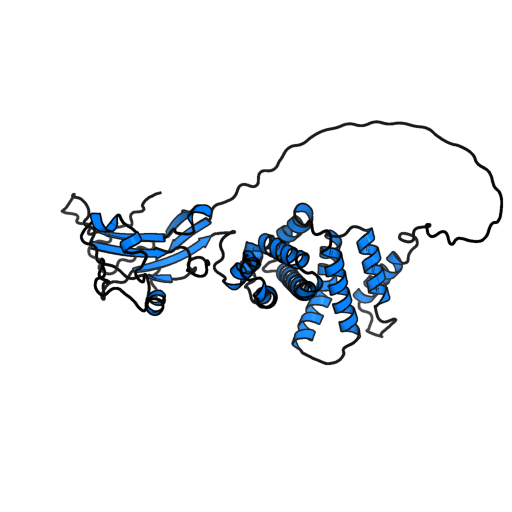69 ? 25.582 4.408 -6.462 1.00 28.78 369 GLY A C 1
ATOM 2956 O O . GLY A 1 369 ? 25.979 5.492 -6.026 1.00 28.78 369 GLY A O 1
ATOM 2957 N N . ASP A 1 370 ? 25.684 3.250 -5.813 1.00 27.61 370 ASP A N 1
ATOM 2958 C CA . ASP A 1 370 ? 26.439 3.074 -4.571 1.00 27.61 370 ASP A CA 1
ATOM 2959 C C . ASP A 1 370 ? 27.962 3.123 -4.808 1.00 27.61 370 ASP A C 1
ATOM 2961 O O . ASP A 1 370 ? 28.444 3.077 -5.945 1.00 27.61 370 ASP A O 1
ATOM 2965 N N . HIS A 1 371 ? 28.658 3.332 -3.689 1.00 30.83 371 HIS A N 1
ATOM 2966 C CA . HIS A 1 371 ? 30.014 3.856 -3.496 1.00 30.83 371 HIS A CA 1
ATOM 2967 C C . HIS A 1 371 ? 31.168 3.167 -4.227 1.00 30.83 371 HIS A C 1
ATOM 2969 O O . HIS A 1 371 ? 31.210 1.918 -4.269 1.00 30.83 371 HIS A O 1
#

pLDDT: mean 70.54, std 23.77, range [24.7, 96.56]

Foldseek 3Di:
DVDDDFDDDPPDPPDFRQDKDKDQDFPVRLVPDKDKAWDFDDDPPDPDDTFTFWIAMGRQADPLGAGDDQFKFKFWIWTDRDVPVVVDPVLPPPDDGGPVVVVVCPCDDPDRPTDTDPPDIDMWGKDKDDLPGHNDSLVVCLLVVVVPVVCNLVSLVCLLVDDLVNCLSNVLSNLVSLLVNCVVPVVVCLLSSLLNVLSNLLSCVPPVNVVSVVVLVCCLVPPDDRPCNLVSNLVNLLVLLLVVQVDDDDDPVNVVVNVSCVVCVVVVLVSSVSNDDPVSNLVSLQVNVVSPPPDDDDPDDVVVVVSVVVVVVSVDPVPDDPDDPPPDDDDDDDDDDDDDDDDDDDDDDDDDDDDDDDRGMMMMMGRDDDD

Sequence (371 aa):
MPEHRSFVLYHNNSPRWSEVIKLPIPIDRFRGSHLRFEFRHCSTKDKGEKKLFGFSFTPLMREDGTTLSDESHELYVYKCDENTTFSNHALYLGLPCCKEDFNSCPNIPSSLIFQRSTKENFWISTQLSSTKLTQNVDLLALLKWKAHPDRVMDILGRLRHVSGEEIVKFLQDILDTLFSILDDNTDKYGPLVFQSLVFIINLLRDSKYYHFRPVMDTYIQKHFAGALAYKELIRCLKWYMDRSAEVVRQDHIQEAMRAALLNSFPAIFDELLQMFTVQEVAEFVRGTLGSMPSTVHIGQSMDVVKLQSIARTVDSRLFSFPGHVRAGGSGDDGRVPVGRPAADPAVNHEQEPIAGGGKGSTLSAVHRGDH

Secondary structure (DSSP, 8-state):
-----PPP-TT-SS-----EEEEEE-HHHHTT-EEEEEEE---SS--SPPPEEEEEEEESB-TTSPBPPSSEEEEEEEE---HHHHT-GGGTTTS--SHHHHHH-S---SS-SSPEEEEEEEEEEEEEE-SS--S-HHHHHHHTGGG-GGGHHHHHHHHTTS-HHHHHHTHHHHHHHHHHHHHH-HHHHHHHHHHHHHHHHHHHHSTTTGGGHHHHHHHHHHT---TTHHHHHHHHHHHHHHHHHH--S--HHHHHHHHHHHHHHHHHHHHHHHTS-HHHHHHHHHHHHTTS-S-------HHHHHHHHHHHHHTSTTS--S----S-----------------------------PPPPEEEEEE-----

InterPro domains:
  IPR026791 Dedicator of cytokinesis [PTHR45653] (3-259)
  IPR027007 C2 DOCK-type domain [PF14429] (3-137)
  IPR027007 C2 DOCK-type domain [PS51650] (1-129)
  IPR035892 C2 domain superfamily [G3DSA:2.60.40.150] (1-139)
  IPR056372 Dedicator of cytokinesis, TPR repeats region [PF23554] (148-259)

Radius of gyration: 31.4 Å; chains: 1; bounding box: 86×53×88 Å

Organism: Scomber scombrus (NCBI:txid13677)